Protein AF-A0A0L0S6R6-F1 (afdb_monomer)

Structure (mmCIF, N/CA/C/O backbone):
data_AF-A0A0L0S6R6-F1
#
_entry.id   AF-A0A0L0S6R6-F1
#
loop_
_atom_site.group_PDB
_atom_site.id
_atom_site.type_symbol
_atom_site.label_atom_id
_atom_site.label_alt_id
_atom_site.label_comp_id
_atom_site.label_asym_id
_atom_site.label_entity_id
_atom_site.label_seq_id
_atom_site.pdbx_PDB_ins_code
_atom_site.Cartn_x
_atom_site.Cartn_y
_atom_site.Cartn_z
_atom_site.occupancy
_atom_site.B_iso_or_equiv
_atom_site.auth_seq_id
_atom_site.auth_comp_id
_atom_site.auth_asym_id
_atom_site.auth_atom_id
_atom_site.pdbx_PDB_model_num
ATOM 1 N N . MET A 1 1 ? 20.783 14.812 3.587 1.00 45.53 1 MET A N 1
ATOM 2 C CA . MET A 1 1 ? 19.313 14.701 3.726 1.00 45.53 1 MET A CA 1
ATOM 3 C C . MET A 1 1 ? 18.678 15.930 3.094 1.00 45.53 1 MET A C 1
ATOM 5 O O . MET A 1 1 ? 19.303 16.981 3.147 1.00 45.53 1 MET A O 1
ATOM 9 N N . SER A 1 2 ? 17.486 15.763 2.511 1.00 39.62 2 SER A N 1
ATOM 10 C CA . SER A 1 2 ? 16.627 16.785 1.875 1.00 39.62 2 SER A CA 1
ATOM 11 C C . SER A 1 2 ? 16.829 16.992 0.366 1.00 39.62 2 SER A C 1
ATOM 13 O O . SER A 1 2 ? 17.537 17.893 -0.069 1.00 39.62 2 SER A O 1
ATOM 15 N N . ALA A 1 3 ? 16.141 16.173 -0.437 1.00 37.91 3 ALA A N 1
ATOM 16 C CA . ALA A 1 3 ? 15.885 16.452 -1.848 1.00 37.91 3 ALA A CA 1
ATOM 17 C C . ALA A 1 3 ? 14.498 17.103 -1.985 1.00 37.91 3 ALA A C 1
ATOM 19 O O . ALA A 1 3 ? 13.467 16.467 -1.764 1.00 37.91 3 ALA A O 1
ATOM 20 N N . LEU A 1 4 ? 14.501 18.394 -2.310 1.00 42.75 4 LEU A N 1
ATOM 21 C CA . LEU A 1 4 ? 13.332 19.180 -2.692 1.00 42.75 4 LEU A CA 1
ATOM 22 C C . LEU A 1 4 ? 12.895 18.775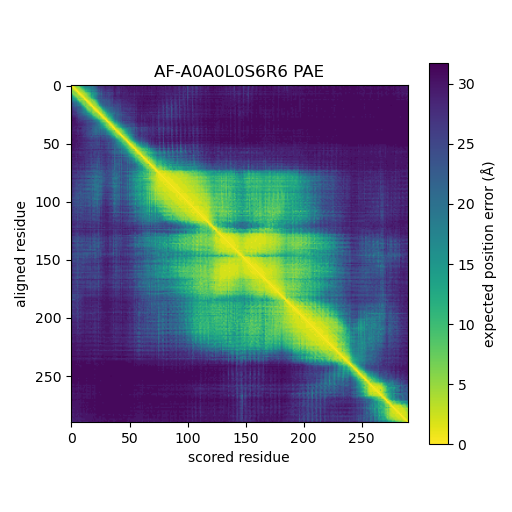 -4.107 1.00 42.75 4 LEU A C 1
ATOM 24 O O . LEU A 1 4 ? 13.679 18.841 -5.052 1.00 42.75 4 LEU A O 1
ATOM 28 N N . PHE A 1 5 ? 11.634 18.372 -4.255 1.00 41.19 5 PHE A N 1
ATOM 29 C CA . PHE A 1 5 ? 11.009 18.114 -5.550 1.00 41.19 5 PHE A CA 1
ATOM 30 C C . PHE A 1 5 ? 10.783 19.433 -6.305 1.00 41.19 5 PHE A C 1
ATOM 32 O O . PHE A 1 5 ? 9.895 20.213 -5.965 1.00 41.19 5 PHE A O 1
ATOM 39 N N . ALA A 1 6 ? 11.567 19.668 -7.358 1.00 41.44 6 ALA A N 1
ATOM 40 C CA . ALA A 1 6 ? 11.325 20.728 -8.329 1.00 41.44 6 ALA A CA 1
ATOM 41 C C . ALA A 1 6 ? 10.403 20.208 -9.446 1.00 41.44 6 ALA A C 1
ATOM 43 O O . ALA A 1 6 ? 10.805 19.420 -10.301 1.00 41.44 6 ALA A O 1
ATOM 44 N N . VAL A 1 7 ? 9.146 20.656 -9.436 1.00 46.72 7 VAL A N 1
ATOM 45 C CA . VAL A 1 7 ? 8.164 20.413 -10.501 1.00 46.72 7 VAL A CA 1
ATOM 46 C C . VAL A 1 7 ? 8.527 21.273 -11.713 1.00 46.72 7 VAL A C 1
ATOM 48 O O . VAL A 1 7 ? 8.296 22.482 -11.732 1.00 46.72 7 VAL A O 1
ATOM 51 N N . ARG A 1 8 ? 9.099 20.652 -12.747 1.00 37.81 8 ARG A N 1
ATOM 52 C CA . ARG A 1 8 ? 9.368 21.298 -14.037 1.00 37.81 8 ARG A CA 1
ATOM 53 C C . ARG A 1 8 ? 8.094 21.287 -14.884 1.00 37.81 8 ARG A C 1
ATOM 55 O O . ARG A 1 8 ? 7.715 20.255 -15.429 1.00 37.81 8 ARG A O 1
ATOM 62 N N . ARG A 1 9 ? 7.430 22.442 -14.997 1.00 43.56 9 ARG A N 1
ATOM 63 C CA . ARG A 1 9 ? 6.360 22.667 -15.981 1.00 43.56 9 ARG A CA 1
ATOM 64 C C . ARG A 1 9 ? 6.954 22.606 -17.393 1.00 43.56 9 ARG A C 1
ATOM 66 O O . ARG A 1 9 ? 7.799 23.427 -17.738 1.00 43.56 9 ARG A O 1
ATOM 73 N N . LEU A 1 10 ? 6.514 21.638 -18.193 1.00 45.06 10 LEU A N 1
ATOM 74 C CA . LEU A 1 10 ? 6.794 21.561 -19.627 1.00 45.06 10 LEU A CA 1
ATOM 75 C C . LEU A 1 10 ? 5.672 22.277 -20.383 1.00 45.06 10 LEU A C 1
ATOM 77 O O . LEU A 1 10 ? 4.519 21.854 -20.356 1.00 45.06 10 LEU A O 1
ATOM 81 N N . ALA A 1 11 ? 6.030 23.390 -21.019 1.00 36.94 11 ALA A N 1
ATOM 82 C CA . ALA A 1 11 ? 5.210 24.069 -22.006 1.00 36.94 11 ALA A CA 1
ATOM 83 C C . ALA A 1 11 ? 5.144 23.211 -23.280 1.00 36.94 11 ALA A C 1
ATOM 85 O O . ALA A 1 11 ? 6.174 22.799 -23.812 1.00 36.94 11 ALA A O 1
ATOM 86 N N . ALA A 1 12 ? 3.928 22.933 -23.739 1.00 38.81 12 ALA A N 1
ATOM 87 C CA . ALA A 1 12 ? 3.653 22.238 -24.986 1.00 38.81 12 ALA A CA 1
ATOM 88 C C . ALA A 1 12 ? 3.806 23.196 -26.181 1.00 38.81 12 ALA A C 1
ATOM 90 O O . ALA A 1 12 ? 3.226 24.284 -26.141 1.00 38.81 12 ALA A O 1
ATOM 91 N N . PRO A 1 13 ? 4.494 22.813 -27.269 1.00 39.72 13 PRO A N 1
ATOM 92 C CA . PRO A 1 13 ? 4.264 23.429 -28.561 1.00 39.72 13 PRO A CA 1
ATOM 93 C C . PRO A 1 13 ? 3.090 22.719 -29.245 1.00 39.72 13 PRO A C 1
ATOM 95 O O . PRO A 1 13 ? 3.143 21.538 -29.582 1.00 39.72 13 PRO A O 1
ATOM 98 N N . ALA A 1 14 ? 2.008 23.466 -29.432 1.00 44.06 14 ALA A N 1
ATOM 99 C CA . ALA A 1 14 ? 0.942 23.131 -30.357 1.00 44.06 14 ALA A CA 1
ATOM 100 C C . ALA A 1 14 ? 1.451 23.316 -31.795 1.00 44.06 14 ALA A C 1
ATOM 102 O O . ALA A 1 14 ? 1.690 24.449 -32.194 1.00 44.06 14 ALA A O 1
ATOM 103 N N . ALA A 1 15 ? 1.631 22.227 -32.548 1.00 37.75 15 ALA A N 1
ATOM 104 C CA . ALA A 1 15 ? 1.553 22.169 -34.016 1.00 37.75 15 ALA A CA 1
ATOM 105 C C . ALA A 1 15 ? 1.983 20.778 -34.508 1.00 37.75 15 ALA A C 1
ATOM 107 O O . ALA A 1 15 ? 3.103 20.365 -34.231 1.00 37.75 15 ALA A O 1
ATOM 108 N N . ALA A 1 16 ? 1.094 20.116 -35.261 1.00 36.22 16 ALA A N 1
ATOM 109 C CA . ALA A 1 16 ? 1.308 19.000 -36.206 1.00 36.22 16 ALA A CA 1
ATOM 110 C C . ALA A 1 16 ? 0.304 17.856 -35.984 1.00 36.22 16 ALA A C 1
ATOM 112 O O . ALA A 1 16 ? 0.651 16.751 -35.582 1.00 36.22 16 ALA A O 1
ATOM 113 N N . ALA A 1 17 ? -0.966 18.132 -36.277 1.00 39.09 17 ALA A N 1
ATOM 114 C CA . ALA A 1 17 ? -2.017 17.125 -36.361 1.00 39.09 17 ALA A CA 1
ATOM 115 C C . ALA A 1 17 ? -2.851 17.344 -37.633 1.00 39.09 17 ALA A C 1
ATOM 117 O O . ALA A 1 17 ? -4.038 17.611 -37.543 1.00 39.09 17 ALA A O 1
ATOM 118 N N . THR A 1 18 ? -2.233 17.266 -38.818 1.00 39.34 18 THR A N 1
ATOM 119 C CA . THR A 1 18 ? -2.939 17.175 -40.115 1.00 39.34 18 THR A CA 1
ATOM 120 C C . THR A 1 18 ? -2.006 16.613 -41.195 1.00 39.34 18 THR A C 1
ATOM 122 O O . THR A 1 18 ? -1.322 17.372 -41.875 1.00 39.34 18 THR A O 1
ATOM 125 N N . ALA A 1 19 ? -1.968 15.289 -41.366 1.00 35.09 19 ALA A N 1
ATOM 126 C CA . ALA A 1 19 ? -1.437 14.639 -42.573 1.00 35.09 19 ALA A CA 1
ATOM 127 C C . ALA A 1 19 ? -1.934 13.182 -42.660 1.00 35.09 19 ALA A C 1
ATOM 129 O O . ALA A 1 19 ? -1.157 12.240 -42.568 1.00 35.09 19 ALA A O 1
ATOM 130 N N . ALA A 1 20 ? -3.250 12.985 -42.779 1.00 34.88 20 ALA A N 1
ATOM 131 C CA . ALA A 1 20 ? -3.845 11.654 -42.972 1.00 34.88 20 ALA A CA 1
ATOM 132 C C . ALA A 1 20 ? -5.011 11.651 -43.984 1.00 34.88 20 ALA A C 1
ATOM 134 O O . ALA A 1 20 ? -5.871 10.781 -43.931 1.00 34.88 20 ALA A O 1
ATOM 135 N N . ALA A 1 21 ? -5.064 12.621 -44.906 1.00 34.56 21 ALA A N 1
ATOM 136 C CA . ALA A 1 21 ? -6.227 12.827 -45.781 1.00 34.56 21 ALA A CA 1
ATOM 137 C C . ALA A 1 21 ? -5.881 13.024 -47.271 1.00 34.56 21 ALA A C 1
ATOM 139 O O . ALA A 1 21 ? -6.570 13.765 -47.963 1.00 34.56 21 ALA A O 1
ATOM 140 N N . ALA A 1 22 ? -4.819 12.391 -47.784 1.00 38.16 22 ALA A N 1
ATOM 141 C CA . ALA A 1 22 ? -4.396 12.594 -49.176 1.00 38.16 22 ALA A CA 1
ATOM 142 C C . ALA A 1 22 ? -4.008 11.312 -49.933 1.00 38.16 22 ALA A C 1
ATOM 144 O O . ALA A 1 22 ? -3.088 11.345 -50.737 1.00 38.16 22 ALA A O 1
ATOM 145 N N . LEU A 1 23 ? -4.707 10.192 -49.720 1.00 40.47 23 LEU A N 1
ATOM 146 C CA . LEU A 1 23 ? -4.668 9.051 -50.652 1.00 40.47 23 LEU A CA 1
ATOM 147 C C . LEU A 1 23 ? -6.059 8.406 -50.761 1.00 40.47 23 LEU A C 1
ATOM 149 O O . LEU A 1 23 ? -6.268 7.258 -50.388 1.00 40.47 23 LEU A O 1
ATOM 153 N N . TYR A 1 24 ? -7.026 9.172 -51.269 1.00 37.00 24 TYR A N 1
ATOM 154 C CA . TYR A 1 24 ? -8.269 8.629 -51.818 1.00 37.00 24 TYR A CA 1
ATOM 155 C C . TYR A 1 24 ? -8.240 8.874 -53.331 1.00 37.00 24 TYR A C 1
ATOM 157 O O . TYR A 1 24 ? -8.621 9.939 -53.813 1.00 37.00 24 TYR A O 1
ATOM 165 N N . VAL A 1 25 ? -7.681 7.919 -54.077 1.00 42.84 25 VAL A N 1
ATOM 166 C CA . VAL A 1 25 ? -7.691 7.930 -55.546 1.00 42.84 25 VAL A CA 1
ATOM 167 C C . VAL A 1 25 ? -9.088 7.513 -56.001 1.00 42.84 25 VAL A C 1
ATOM 169 O O . VAL A 1 25 ? -9.490 6.363 -55.851 1.00 42.84 25 VAL A O 1
ATOM 172 N N . ASN A 1 26 ? -9.832 8.489 -56.517 1.00 36.91 26 ASN A N 1
ATOM 173 C CA . ASN A 1 26 ? -11.128 8.313 -57.157 1.00 36.91 26 ASN A CA 1
ATOM 174 C C . ASN A 1 26 ? -10.923 7.849 -58.609 1.00 36.91 26 ASN A C 1
ATOM 176 O O . ASN A 1 26 ? -10.180 8.465 -59.371 1.00 36.91 26 ASN A O 1
ATOM 180 N N . SER A 1 27 ? -11.583 6.758 -58.977 1.00 42.97 27 SER A N 1
ATOM 181 C CA . SER A 1 27 ? -11.586 6.146 -60.304 1.00 42.97 27 SER A CA 1
ATOM 182 C C . SER A 1 27 ? -12.488 6.910 -61.283 1.00 42.97 27 SER A C 1
ATOM 184 O O . SER A 1 27 ? -13.697 6.988 -61.066 1.00 42.97 27 SER A O 1
ATOM 186 N N . THR A 1 28 ? -11.930 7.410 -62.389 1.00 43.19 28 THR A N 1
ATOM 187 C CA . THR A 1 28 ? -12.677 7.881 -63.571 1.00 43.19 28 THR A CA 1
ATOM 188 C C . THR A 1 28 ? -12.662 6.829 -64.697 1.00 43.19 28 THR A C 1
ATOM 190 O O . THR A 1 28 ? -11.631 6.191 -64.918 1.00 43.19 28 THR A O 1
ATOM 193 N N . PRO A 1 29 ? -13.781 6.623 -65.426 1.00 45.62 29 PRO A N 1
ATOM 194 C CA . PRO A 1 29 ? -13.878 5.659 -66.520 1.00 45.62 29 PRO A CA 1
ATOM 195 C C . PRO A 1 29 ? -13.660 6.334 -67.887 1.00 45.62 29 PRO A C 1
ATOM 197 O O . PRO A 1 29 ? -14.346 7.299 -68.217 1.00 45.62 29 PRO A O 1
ATOM 200 N N . GLY A 1 30 ? -12.736 5.814 -68.705 1.00 35.50 30 GLY A N 1
ATOM 201 C CA . GLY A 1 30 ? -12.565 6.261 -70.098 1.00 35.50 30 GLY A CA 1
ATOM 202 C C . GLY A 1 30 ? -11.186 5.992 -70.720 1.00 35.50 30 GLY A C 1
ATOM 203 O O . GLY A 1 30 ? -10.399 6.916 -70.821 1.00 35.50 30 GLY A O 1
ATOM 204 N N . SER A 1 31 ? -10.929 4.724 -71.083 1.00 39.78 31 SER A N 1
ATOM 205 C CA . SER A 1 31 ? -10.132 4.139 -72.205 1.00 39.78 31 SER A CA 1
ATOM 206 C C . SER A 1 31 ? -9.030 4.938 -72.962 1.00 39.78 31 SER A C 1
ATOM 208 O O . SER A 1 31 ? -9.222 6.128 -73.186 1.00 39.78 31 SER A O 1
ATOM 210 N N . PRO A 1 32 ? -8.001 4.307 -73.599 1.00 47.75 32 PRO A N 1
ATOM 211 C CA . PRO A 1 32 ? -7.452 2.944 -73.477 1.00 47.75 32 PRO A CA 1
ATOM 212 C C . PRO A 1 32 ? -5.903 2.928 -73.377 1.00 47.75 32 PRO A C 1
ATOM 214 O O . PRO A 1 32 ? -5.208 3.178 -74.358 1.00 47.75 32 PRO A O 1
ATOM 217 N N . ALA A 1 33 ? -5.341 2.540 -72.234 1.00 48.72 33 ALA A N 1
ATOM 218 C CA . ALA A 1 33 ? -3.983 1.982 -72.155 1.00 48.72 33 ALA A CA 1
ATOM 219 C C . ALA A 1 33 ? -3.819 1.308 -70.791 1.00 48.72 33 ALA A C 1
ATOM 221 O O . ALA A 1 33 ? -3.291 1.891 -69.847 1.00 48.72 33 ALA A O 1
ATOM 222 N N . ALA A 1 34 ? -4.355 0.097 -70.651 1.00 47.00 34 ALA A N 1
ATOM 223 C CA . ALA A 1 34 ? -4.134 -0.686 -69.445 1.00 47.00 34 ALA A CA 1
ATOM 224 C C . ALA A 1 34 ? -2.677 -1.189 -69.427 1.00 47.00 34 ALA A C 1
ATOM 226 O O . ALA A 1 34 ? -2.281 -1.875 -70.374 1.00 47.00 34 ALA A O 1
ATOM 227 N N . PRO A 1 35 ? -1.873 -0.913 -68.382 1.00 53.31 35 PRO A N 1
ATOM 228 C CA . PRO A 1 35 ? -0.716 -1.746 -68.096 1.00 53.31 35 PRO A CA 1
ATOM 229 C C . PRO A 1 35 ? -1.235 -3.130 -67.686 1.00 53.31 35 PRO A C 1
ATOM 231 O O . PRO A 1 35 ? -2.146 -3.245 -66.863 1.00 53.31 35 PRO A O 1
ATOM 234 N N . ALA A 1 36 ? -0.700 -4.175 -68.316 1.00 53.75 36 ALA A N 1
ATOM 235 C CA . ALA A 1 36 ? -1.116 -5.553 -68.084 1.00 53.75 36 ALA A CA 1
ATOM 236 C C . ALA A 1 36 ? -1.102 -5.896 -66.577 1.00 53.75 36 ALA A C 1
ATOM 238 O O . ALA A 1 36 ? -0.154 -5.525 -65.880 1.00 53.75 36 ALA A O 1
ATOM 239 N N . PRO A 1 37 ? -2.113 -6.611 -66.047 1.00 47.28 37 PRO A N 1
ATOM 240 C CA . PRO A 1 37 ? -2.042 -7.124 -64.686 1.00 47.28 37 PRO A CA 1
ATOM 241 C C . PRO A 1 37 ? -0.867 -8.105 -64.577 1.00 47.28 37 PRO A C 1
ATOM 243 O O . PRO A 1 37 ? -0.649 -8.915 -65.477 1.00 47.28 37 PRO A O 1
ATOM 246 N N . PHE A 1 38 ? -0.154 -8.082 -63.447 1.00 57.81 38 PHE A N 1
ATOM 247 C CA . PHE A 1 38 ? 0.986 -8.956 -63.105 1.00 57.81 38 PHE A CA 1
ATOM 248 C C . PHE A 1 38 ? 0.680 -10.478 -63.119 1.00 57.81 38 PHE A C 1
ATOM 250 O O . PHE A 1 38 ? 1.524 -11.282 -62.739 1.00 57.81 38 PHE A O 1
ATOM 257 N N . PHE A 1 39 ? -0.504 -10.882 -63.588 1.00 47.09 39 PHE A N 1
ATOM 258 C CA . PHE A 1 39 ? -0.962 -12.262 -63.745 1.00 47.09 39 PHE A CA 1
ATOM 259 C C . PHE A 1 39 ? -1.411 -12.583 -65.181 1.00 47.09 39 PHE A C 1
ATOM 261 O O . PHE A 1 39 ? -2.299 -13.409 -65.389 1.00 47.09 39 PHE A O 1
ATOM 268 N N . ALA A 1 40 ? -0.813 -11.950 -66.192 1.00 38.97 40 ALA A N 1
ATOM 269 C CA . ALA A 1 40 ? -0.946 -12.417 -67.568 1.00 38.97 40 ALA A CA 1
ATOM 270 C C . ALA A 1 40 ? -0.168 -13.735 -67.738 1.00 38.97 40 ALA A C 1
ATOM 272 O O . ALA A 1 40 ? 1.024 -13.746 -68.038 1.00 38.97 40 ALA A O 1
ATOM 273 N N . VAL A 1 41 ? -0.849 -14.861 -67.513 1.00 49.47 41 VAL A N 1
ATOM 274 C CA . VAL A 1 41 ? -0.368 -16.186 -67.912 1.00 49.47 41 VAL A CA 1
ATOM 275 C C . VAL A 1 41 ? -0.339 -16.207 -69.436 1.00 49.47 41 VAL A C 1
ATOM 277 O O . VAL A 1 41 ? -1.373 -16.330 -70.088 1.00 49.47 41 VAL A O 1
ATOM 280 N N . ALA A 1 42 ? 0.850 -16.049 -70.011 1.00 47.00 42 ALA A N 1
ATOM 281 C CA . ALA A 1 42 ? 1.070 -16.344 -71.414 1.00 47.00 42 ALA A CA 1
ATOM 282 C C . ALA A 1 42 ? 0.830 -17.845 -71.616 1.00 47.00 42 ALA A C 1
ATOM 284 O O . ALA A 1 42 ? 1.596 -18.683 -71.139 1.00 47.00 42 ALA A O 1
ATOM 285 N N . HIS A 1 43 ? -0.257 -18.191 -72.301 1.00 41.81 43 HIS A N 1
ATOM 286 C CA . HIS A 1 43 ? -0.427 -19.520 -72.868 1.00 41.81 43 HIS A CA 1
ATOM 287 C C . HIS A 1 43 ? 0.645 -19.662 -73.947 1.00 41.81 43 HIS A C 1
ATOM 289 O O . HIS A 1 43 ? 0.532 -19.081 -75.025 1.00 41.81 43 HIS A O 1
ATOM 295 N N . MET A 1 44 ? 1.740 -20.339 -73.604 1.00 44.59 44 MET A N 1
ATOM 296 C CA . MET A 1 44 ? 2.811 -20.619 -74.544 1.00 44.59 44 MET A CA 1
ATOM 297 C C . MET A 1 44 ? 2.249 -21.565 -75.603 1.00 44.59 44 MET A C 1
ATOM 299 O O . MET A 1 44 ? 1.919 -22.714 -75.306 1.00 44.59 44 MET A O 1
ATOM 303 N N . ASP A 1 45 ? 2.084 -21.037 -76.811 1.00 37.31 45 ASP A N 1
ATOM 304 C CA . ASP A 1 45 ? 1.791 -21.814 -78.003 1.00 37.31 45 ASP A CA 1
ATOM 305 C C . ASP A 1 45 ? 2.836 -22.928 -78.129 1.00 37.31 45 ASP A C 1
ATOM 307 O O . ASP A 1 45 ? 4.043 -22.704 -77.984 1.00 37.31 45 ASP A O 1
ATOM 311 N N . ALA A 1 46 ? 2.352 -24.152 -78.316 1.00 47.94 46 ALA A N 1
ATOM 312 C CA . ALA A 1 46 ? 3.146 -25.368 -78.334 1.00 47.94 46 ALA A CA 1
ATOM 313 C C . ALA A 1 46 ? 3.870 -25.512 -79.681 1.00 47.94 46 ALA A C 1
ATOM 315 O O . ALA A 1 46 ? 3.653 -26.465 -80.425 1.00 47.94 46 ALA A O 1
ATOM 316 N N . ALA A 1 47 ? 4.756 -24.570 -79.998 1.00 42.12 47 ALA A N 1
ATOM 317 C CA . ALA A 1 47 ? 5.747 -24.736 -81.047 1.00 42.12 47 ALA A CA 1
ATOM 318 C C . ALA A 1 47 ? 6.982 -25.404 -80.430 1.00 42.12 47 ALA A C 1
ATOM 320 O O . ALA A 1 47 ? 7.698 -24.818 -79.618 1.00 42.12 47 ALA A O 1
ATOM 321 N N . ALA A 1 48 ? 7.186 -26.673 -80.779 1.00 51.00 48 ALA A N 1
ATOM 322 C CA . ALA A 1 48 ? 8.248 -27.540 -80.290 1.00 51.00 48 ALA A CA 1
ATOM 323 C C . ALA A 1 48 ? 9.650 -26.912 -80.429 1.00 51.00 48 ALA A C 1
ATOM 325 O O . ALA A 1 48 ? 10.314 -27.048 -81.454 1.00 51.00 48 ALA A O 1
ATOM 326 N N . ALA A 1 49 ? 10.133 -26.273 -79.363 1.00 48.69 49 ALA A N 1
ATOM 327 C CA . ALA A 1 49 ? 11.542 -25.963 -79.185 1.00 48.69 49 ALA A CA 1
ATOM 328 C C . ALA A 1 49 ? 12.215 -27.170 -78.521 1.00 48.69 49 ALA A C 1
ATOM 330 O O . ALA A 1 49 ? 12.196 -27.332 -77.300 1.00 48.69 49 ALA A O 1
ATOM 331 N N . THR A 1 50 ? 12.796 -28.056 -79.330 1.00 50.00 50 THR A N 1
ATOM 332 C CA . THR A 1 50 ? 13.735 -29.078 -78.855 1.00 50.00 50 THR A CA 1
ATOM 333 C C . THR A 1 50 ? 14.948 -28.392 -78.233 1.00 50.00 50 THR A C 1
ATOM 335 O O . THR A 1 50 ? 15.900 -28.040 -78.925 1.00 50.00 50 THR A O 1
ATOM 338 N N . VAL A 1 51 ? 14.909 -28.196 -76.914 1.00 59.47 51 VAL A N 1
ATOM 339 C CA . VAL A 1 51 ? 16.084 -27.843 -76.114 1.00 59.47 51 VAL A CA 1
ATOM 340 C C . VAL A 1 51 ? 17.060 -29.019 -76.224 1.00 59.47 51 VAL A C 1
ATOM 342 O O . VAL A 1 51 ? 16.692 -30.128 -75.818 1.00 59.47 51 VAL A O 1
ATOM 345 N N . PRO A 1 52 ? 18.278 -28.851 -76.774 1.00 58.88 52 PRO A N 1
ATOM 346 C CA . PRO A 1 52 ? 19.265 -29.916 -76.709 1.00 58.88 52 PRO A CA 1
ATOM 347 C C . PRO A 1 52 ? 19.527 -30.196 -75.228 1.00 58.88 52 PRO A C 1
ATOM 349 O O . PRO A 1 52 ? 19.936 -29.308 -74.481 1.00 58.88 52 PRO A O 1
ATOM 352 N N . ARG A 1 53 ? 19.233 -31.419 -74.770 1.00 63.97 53 ARG A N 1
ATOM 353 C CA . ARG A 1 53 ? 19.589 -31.855 -73.416 1.00 63.97 53 ARG A CA 1
ATOM 354 C C . ARG A 1 53 ? 21.110 -31.944 -73.327 1.00 63.97 53 ARG A C 1
ATOM 356 O O . ARG A 1 53 ? 21.695 -32.998 -73.561 1.00 63.97 53 ARG A O 1
ATOM 363 N N . THR A 1 54 ? 21.744 -30.830 -72.987 1.00 66.31 54 THR A N 1
ATOM 364 C CA . THR A 1 54 ? 23.148 -30.805 -72.598 1.00 66.31 54 THR A CA 1
ATOM 365 C C . THR A 1 54 ? 23.254 -31.490 -71.241 1.00 66.31 54 THR A C 1
ATOM 367 O O . THR A 1 54 ? 22.642 -31.069 -70.261 1.00 66.31 54 THR A O 1
ATOM 370 N N . LYS A 1 55 ? 23.968 -32.616 -71.215 1.00 64.38 55 LYS A N 1
ATOM 371 C CA . LYS A 1 55 ? 24.196 -33.436 -70.023 1.00 64.38 55 LYS A CA 1
ATOM 372 C C . LYS A 1 55 ? 24.855 -32.557 -68.951 1.00 64.38 55 LYS A C 1
ATOM 374 O O . LYS A 1 55 ? 25.908 -31.984 -69.224 1.00 64.38 55 LYS A O 1
ATOM 379 N N . LEU A 1 56 ? 24.236 -32.424 -67.772 1.00 72.75 56 LEU A N 1
ATOM 380 C CA . LEU A 1 56 ? 24.849 -31.684 -66.665 1.00 72.75 56 LEU A CA 1
ATOM 381 C C . LEU A 1 56 ? 26.176 -32.372 -66.285 1.00 72.75 56 LEU A C 1
ATOM 383 O O . LEU A 1 56 ? 26.222 -33.610 -66.274 1.00 72.75 56 LEU A O 1
ATOM 387 N N . PRO A 1 57 ? 27.259 -31.616 -66.032 1.00 75.19 57 PRO A N 1
ATOM 388 C CA . PRO A 1 57 ? 28.529 -32.195 -65.607 1.00 75.19 57 PRO A CA 1
ATOM 389 C C . PRO A 1 57 ? 28.350 -32.961 -64.285 1.00 75.19 57 PRO A C 1
ATOM 391 O O . PRO A 1 57 ? 27.608 -32.535 -63.409 1.00 75.19 57 PRO A O 1
ATOM 394 N N . ILE A 1 58 ? 29.007 -34.123 -64.170 1.00 69.75 58 ILE A N 1
ATOM 395 C CA . ILE A 1 58 ? 28.960 -35.011 -62.983 1.00 69.75 58 ILE A CA 1
ATOM 396 C C . ILE A 1 58 ? 29.858 -34.474 -61.850 1.00 69.75 58 ILE A C 1
ATOM 398 O O . ILE A 1 58 ? 29.785 -34.942 -60.719 1.00 69.75 58 ILE A O 1
ATOM 402 N N . TYR A 1 59 ? 30.700 -33.490 -62.156 1.00 77.62 59 TYR A N 1
ATOM 403 C CA . TYR A 1 59 ? 31.537 -32.796 -61.190 1.00 77.62 59 TYR A CA 1
ATOM 404 C C . TYR A 1 59 ? 30.970 -31.407 -60.946 1.00 77.62 59 TYR A C 1
ATOM 406 O O . TYR A 1 59 ? 30.576 -30.725 -61.898 1.00 77.62 59 TYR A O 1
ATOM 414 N N . ASP A 1 60 ? 30.978 -30.992 -59.685 1.00 72.69 60 ASP A N 1
ATOM 415 C CA . ASP A 1 60 ? 30.736 -29.604 -59.330 1.00 72.69 60 ASP A CA 1
ATOM 416 C C . ASP A 1 60 ? 31.795 -28.731 -60.013 1.00 72.69 60 ASP A C 1
ATOM 418 O O . ASP A 1 60 ? 32.979 -29.084 -60.078 1.00 72.69 60 ASP A O 1
ATOM 422 N N . ALA A 1 61 ? 31.358 -27.612 -60.593 1.00 72.81 61 ALA A N 1
ATOM 423 C CA . ALA A 1 61 ? 32.288 -26.628 -61.126 1.00 72.81 61 ALA A CA 1
ATOM 424 C C . ALA A 1 61 ? 33.221 -26.176 -59.985 1.00 72.81 61 ALA A C 1
ATOM 426 O O . ALA A 1 61 ? 32.735 -26.016 -58.863 1.00 72.81 61 ALA A O 1
ATOM 427 N N . PRO A 1 62 ? 34.534 -25.999 -60.236 1.00 74.69 62 PRO A N 1
ATOM 428 C CA . PRO A 1 62 ? 35.462 -25.553 -59.200 1.00 74.69 62 PRO A CA 1
ATOM 429 C C . PRO A 1 62 ? 34.907 -24.290 -58.537 1.00 74.69 62 PRO A C 1
ATOM 431 O O . PRO A 1 62 ? 34.428 -23.400 -59.247 1.00 74.69 62 PRO A O 1
ATOM 434 N N . GLU A 1 63 ? 34.908 -24.258 -57.197 1.00 72.25 63 GLU A N 1
ATOM 435 C CA . GLU A 1 63 ? 34.311 -23.162 -56.431 1.00 72.25 63 GLU A CA 1
ATOM 436 C C . GLU A 1 63 ? 34.838 -21.827 -56.972 1.00 72.25 63 GLU A C 1
ATOM 438 O O . GLU A 1 63 ? 36.056 -21.653 -57.073 1.00 72.25 63 GLU A O 1
ATOM 443 N N . PRO A 1 64 ? 33.950 -20.905 -57.384 1.00 71.81 64 PRO A N 1
ATOM 444 C CA . PRO A 1 64 ? 34.387 -19.621 -57.896 1.00 71.81 64 PRO A CA 1
ATOM 445 C C . PRO A 1 64 ? 35.164 -18.908 -56.790 1.00 71.81 64 PRO A C 1
ATOM 447 O O . PRO A 1 64 ? 34.618 -18.625 -55.723 1.00 71.81 64 PRO A O 1
ATOM 450 N N . GLU A 1 65 ? 36.444 -18.638 -57.044 1.00 73.12 65 GLU A N 1
ATOM 451 C CA . GLU A 1 65 ? 37.287 -17.850 -56.154 1.00 73.12 65 GLU A CA 1
ATOM 452 C C . GLU A 1 65 ? 36.669 -16.451 -56.047 1.00 73.12 65 GLU A C 1
ATOM 454 O O . GLU A 1 65 ? 36.642 -15.674 -57.003 1.00 73.12 65 GLU A O 1
ATOM 459 N N . TYR A 1 66 ? 36.053 -16.175 -54.900 1.00 68.56 66 TYR A N 1
ATOM 460 C CA . TYR A 1 66 ? 35.367 -14.921 -54.650 1.00 68.56 66 TYR A CA 1
ATOM 461 C C . TYR A 1 66 ? 36.409 -13.878 -54.244 1.00 68.56 66 TYR A C 1
ATOM 463 O O . TYR A 1 66 ? 36.903 -13.850 -53.119 1.00 68.56 66 TYR A O 1
ATOM 471 N N . GLU A 1 67 ? 36.752 -12.981 -55.160 1.00 70.38 67 GLU A N 1
ATOM 472 C CA . GLU A 1 67 ? 37.469 -11.774 -54.775 1.00 70.38 67 GLU A CA 1
ATOM 473 C C . GLU A 1 67 ? 36.469 -10.839 -54.081 1.00 70.38 67 GLU A C 1
ATOM 475 O O . GLU A 1 67 ? 35.512 -10.352 -54.689 1.00 70.38 67 GLU A O 1
ATOM 480 N N . VAL A 1 68 ? 36.645 -10.622 -52.774 1.00 70.31 68 VAL A N 1
ATOM 481 C CA . VAL A 1 68 ? 35.830 -9.669 -52.010 1.00 70.31 68 VAL A CA 1
ATOM 482 C C . VAL A 1 68 ? 36.225 -8.260 -52.441 1.00 70.31 68 VAL A C 1
ATOM 484 O O . VAL A 1 68 ? 37.085 -7.614 -51.843 1.00 70.31 68 VAL A O 1
ATOM 487 N N . VAL A 1 69 ? 35.599 -7.772 -53.510 1.00 72.12 69 VAL A N 1
ATOM 488 C CA . VAL A 1 69 ? 35.773 -6.392 -53.956 1.00 72.12 69 VAL A CA 1
ATOM 489 C C . VAL A 1 69 ? 35.047 -5.483 -52.966 1.00 72.12 69 VAL A C 1
ATOM 491 O O . VAL A 1 69 ? 33.821 -5.361 -52.976 1.00 72.12 69 VAL A O 1
ATOM 494 N N . HIS A 1 70 ? 35.813 -4.841 -52.085 1.00 69.12 70 HIS A N 1
ATOM 495 C CA . HIS A 1 70 ? 35.310 -3.810 -51.185 1.00 69.12 70 HIS A CA 1
ATOM 496 C C . HIS A 1 70 ? 34.970 -2.547 -51.982 1.00 69.12 70 HIS A C 1
ATOM 498 O O . HIS A 1 70 ? 35.792 -1.644 -52.137 1.00 69.12 70 HIS A O 1
ATOM 504 N N . VAL A 1 71 ? 33.745 -2.480 -52.501 1.00 76.56 71 VAL A N 1
ATOM 505 C CA . VAL A 1 71 ? 33.215 -1.244 -53.079 1.00 76.56 71 VAL A CA 1
ATOM 506 C C . VAL A 1 71 ? 32.967 -0.261 -51.927 1.00 76.56 71 VAL A C 1
ATOM 508 O O . VAL A 1 71 ? 32.305 -0.632 -50.952 1.00 76.56 71 VAL A O 1
ATOM 511 N N . PRO A 1 72 ? 33.507 0.971 -51.976 1.00 77.06 72 PRO A N 1
ATOM 512 C CA . PRO A 1 72 ? 33.257 1.954 -50.932 1.00 77.06 72 PRO A CA 1
ATOM 513 C C . PRO A 1 72 ? 31.758 2.256 -50.861 1.00 77.06 72 PRO A C 1
ATOM 515 O O . PRO A 1 72 ? 31.106 2.464 -51.885 1.00 77.06 72 PRO A O 1
ATOM 518 N N . ALA A 1 73 ? 31.219 2.269 -49.643 1.00 76.56 73 ALA A N 1
ATOM 519 C CA . ALA A 1 73 ? 29.798 2.490 -49.419 1.00 76.56 73 ALA A CA 1
ATOM 520 C C . ALA A 1 73 ? 29.373 3.853 -49.980 1.00 76.56 73 ALA A C 1
ATOM 522 O O . ALA A 1 73 ? 29.959 4.892 -49.664 1.00 76.56 73 ALA A O 1
ATOM 523 N N . ASN A 1 74 ? 28.324 3.843 -50.796 1.00 84.94 74 ASN A N 1
ATOM 524 C CA . ASN A 1 74 ? 27.742 5.066 -51.334 1.00 84.94 74 ASN A CA 1
ATOM 525 C C . ASN A 1 74 ? 27.008 5.839 -50.226 1.00 84.94 74 ASN A C 1
ATOM 527 O O . ASN A 1 74 ? 26.499 5.253 -49.269 1.00 84.94 74 ASN A O 1
ATOM 531 N N . ALA A 1 75 ? 26.877 7.161 -50.377 1.00 84.81 75 ALA A N 1
ATOM 532 C CA . ALA A 1 75 ? 26.252 8.020 -49.361 1.00 84.81 75 ALA A CA 1
ATOM 533 C C . ALA A 1 75 ? 24.832 7.567 -48.954 1.00 84.81 75 ALA A C 1
ATOM 535 O O . ALA A 1 75 ? 24.458 7.671 -47.791 1.00 84.81 75 ALA A O 1
ATOM 536 N N . VAL A 1 76 ? 24.053 7.014 -49.888 1.00 88.44 76 VAL A N 1
ATOM 537 C CA . VAL A 1 76 ? 22.692 6.501 -49.628 1.00 88.44 76 VAL A CA 1
ATOM 538 C C . VAL A 1 76 ? 22.703 5.185 -48.844 1.00 88.44 76 VAL A C 1
ATOM 540 O O . VAL A 1 76 ? 21.824 4.931 -48.026 1.00 88.44 76 VAL A O 1
ATOM 543 N N . GLU A 1 77 ? 23.701 4.335 -49.066 1.00 88.06 77 GLU A N 1
ATOM 544 C CA . GLU A 1 77 ? 23.824 3.073 -48.335 1.00 88.06 77 GLU A CA 1
ATOM 545 C C . GLU A 1 77 ? 24.122 3.334 -46.856 1.00 88.06 77 GLU A C 1
ATOM 547 O O . GLU A 1 77 ? 23.539 2.700 -45.973 1.00 88.06 77 GLU A O 1
ATOM 552 N N . LEU A 1 78 ? 24.973 4.328 -46.583 1.00 89.94 78 LEU A N 1
ATOM 553 C CA . LEU A 1 78 ? 25.305 4.730 -45.223 1.00 89.94 78 LEU A CA 1
ATOM 554 C C . LEU A 1 78 ? 24.073 5.258 -44.474 1.00 89.94 78 LEU A C 1
ATOM 556 O O . LEU A 1 78 ? 23.836 4.844 -43.340 1.00 89.94 78 LEU A O 1
ATOM 560 N N . THR A 1 79 ? 23.241 6.084 -45.115 1.00 90.12 79 THR A N 1
ATOM 561 C CA . THR A 1 79 ? 22.038 6.638 -44.471 1.00 90.12 79 THR A CA 1
ATOM 562 C C . THR A 1 79 ? 20.974 5.574 -44.206 1.00 90.12 79 THR A C 1
ATOM 564 O O . THR A 1 79 ? 20.382 5.543 -43.125 1.00 90.12 79 THR A O 1
ATOM 567 N N . VAL A 1 80 ? 20.746 4.637 -45.131 1.00 94.62 80 VAL A N 1
ATOM 568 C CA . VAL A 1 80 ? 19.832 3.500 -44.897 1.00 94.62 80 VAL A CA 1
ATOM 569 C C . VAL A 1 80 ? 20.343 2.613 -43.758 1.00 94.62 80 VAL A C 1
ATOM 571 O O . VAL A 1 80 ? 19.566 2.107 -42.945 1.00 94.62 80 VAL A O 1
ATOM 574 N N . ARG A 1 81 ? 21.662 2.438 -43.664 1.00 92.62 81 ARG A N 1
ATOM 575 C CA . ARG A 1 81 ? 22.287 1.664 -42.595 1.00 92.62 81 ARG A CA 1
ATOM 576 C C . ARG A 1 81 ? 22.119 2.338 -41.233 1.00 92.62 81 ARG A C 1
ATOM 578 O O . ARG A 1 81 ? 21.682 1.687 -40.287 1.00 92.62 81 ARG A O 1
ATOM 585 N N . GLU A 1 82 ? 22.426 3.626 -41.136 1.00 94.94 82 GLU A N 1
ATOM 586 C CA . GLU A 1 82 ? 22.296 4.406 -39.901 1.00 94.94 82 GLU A CA 1
ATOM 587 C C . GLU A 1 82 ? 20.847 4.482 -39.422 1.00 94.94 82 GLU A C 1
ATOM 589 O O . GLU A 1 82 ? 20.572 4.244 -38.248 1.00 94.94 82 GLU A O 1
ATOM 594 N N . THR A 1 83 ? 19.903 4.721 -40.334 1.00 95.00 83 THR A N 1
ATOM 595 C CA . THR A 1 83 ? 18.472 4.761 -39.996 1.00 95.00 83 THR A CA 1
ATOM 596 C C . THR A 1 83 ? 17.968 3.416 -39.485 1.00 95.00 83 THR A C 1
ATOM 598 O O . THR A 1 83 ? 17.253 3.376 -38.485 1.00 95.00 83 THR A O 1
ATOM 601 N N . ARG A 1 84 ? 18.373 2.299 -40.107 1.00 95.88 84 ARG A N 1
ATOM 602 C CA . ARG A 1 84 ? 18.03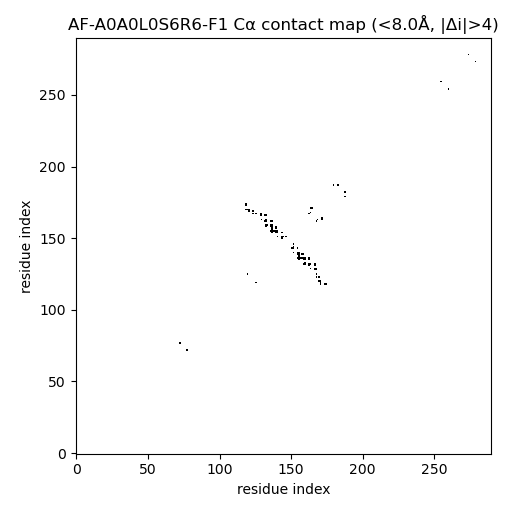1 0.953 -39.625 1.00 95.88 84 ARG A CA 1
ATOM 603 C C . ARG A 1 84 ? 18.585 0.695 -38.228 1.00 95.88 84 ARG A C 1
ATOM 605 O O . ARG A 1 84 ? 17.868 0.138 -37.399 1.00 95.88 84 ARG A O 1
ATOM 612 N N . TYR A 1 85 ? 19.836 1.075 -37.970 1.00 96.25 85 TYR A N 1
ATOM 613 C CA . TYR A 1 85 ? 20.429 0.911 -36.646 1.00 96.25 85 TYR A CA 1
ATOM 614 C C . TYR A 1 85 ? 19.717 1.773 -35.607 1.00 96.25 85 TYR A C 1
ATOM 616 O O . TYR A 1 85 ? 19.285 1.231 -34.598 1.00 96.25 85 TYR A O 1
ATOM 624 N N . ALA A 1 86 ? 19.452 3.045 -35.905 1.00 94.69 86 ALA A N 1
ATOM 625 C CA . ALA A 1 86 ? 18.708 3.927 -35.011 1.00 94.69 86 ALA A CA 1
ATOM 626 C C . ALA A 1 86 ? 17.303 3.386 -34.684 1.00 94.69 86 ALA A C 1
ATOM 628 O O . ALA A 1 86 ? 16.897 3.387 -33.523 1.00 94.69 86 ALA A O 1
ATOM 629 N N . LEU A 1 87 ? 16.572 2.868 -35.681 1.00 96.06 87 LEU A N 1
ATOM 630 C CA . LEU A 1 87 ? 15.257 2.253 -35.463 1.00 96.06 87 LEU A CA 1
ATOM 631 C C . LEU A 1 87 ? 15.345 0.992 -34.603 1.00 96.06 87 LEU A C 1
ATOM 633 O O . LEU A 1 87 ? 14.539 0.802 -33.693 1.00 96.06 87 LEU A O 1
ATOM 637 N N . ARG A 1 88 ? 16.316 0.122 -34.898 1.00 96.56 88 ARG A N 1
ATOM 638 C CA . ARG A 1 88 ? 16.523 -1.118 -34.149 1.00 96.56 88 ARG A CA 1
ATOM 639 C C . ARG A 1 88 ? 16.892 -0.824 -32.700 1.00 96.56 88 ARG A C 1
ATOM 641 O O . ARG A 1 88 ? 16.337 -1.458 -31.810 1.00 96.56 88 ARG A O 1
ATOM 648 N N . ASP A 1 89 ? 17.777 0.135 -32.475 1.00 95.25 89 ASP A N 1
ATOM 649 C CA . ASP A 1 89 ? 18.260 0.490 -31.145 1.00 95.25 89 ASP A CA 1
ATOM 650 C C . ASP A 1 89 ? 17.147 1.173 -30.330 1.00 95.25 89 ASP A C 1
ATOM 652 O O . ASP A 1 89 ? 16.951 0.846 -29.160 1.00 95.25 89 ASP A O 1
ATOM 656 N N . ALA A 1 90 ? 16.324 2.027 -30.956 1.00 94.12 90 ALA A N 1
ATOM 657 C CA . ALA A 1 90 ? 15.140 2.611 -30.318 1.00 94.12 90 ALA A CA 1
ATOM 658 C C . ALA A 1 90 ? 14.089 1.549 -29.935 1.00 94.12 90 ALA A C 1
ATOM 660 O O . ALA A 1 90 ? 13.512 1.592 -28.841 1.00 94.12 90 ALA A O 1
ATOM 661 N N . PHE A 1 91 ? 13.850 0.569 -30.813 1.00 96.88 91 PHE A N 1
ATOM 662 C CA . PHE A 1 91 ? 12.934 -0.536 -30.532 1.00 96.88 91 PHE A CA 1
ATOM 663 C C . PHE A 1 91 ? 13.474 -1.460 -29.431 1.00 96.88 91 PHE A C 1
ATOM 665 O O . PHE A 1 91 ? 12.726 -1.840 -28.530 1.00 96.88 91 PHE A O 1
ATOM 672 N N . ALA A 1 92 ? 14.773 -1.772 -29.463 1.00 95.81 92 ALA A N 1
ATOM 673 C CA . ALA A 1 92 ? 15.443 -2.557 -28.431 1.00 95.81 92 ALA A CA 1
ATOM 674 C C . ALA A 1 92 ? 15.359 -1.865 -27.062 1.00 95.81 92 ALA A C 1
ATOM 676 O O . ALA A 1 92 ? 14.875 -2.472 -26.113 1.00 95.81 92 ALA A O 1
ATOM 677 N N . GLY A 1 93 ? 15.684 -0.571 -26.976 1.00 93.62 93 GLY A N 1
ATOM 678 C CA . GLY A 1 93 ? 15.594 0.183 -25.719 1.00 93.62 93 GLY A CA 1
ATOM 679 C C . GLY A 1 93 ? 14.171 0.265 -25.153 1.00 93.62 93 GLY A C 1
ATOM 680 O O . GLY A 1 93 ? 13.967 0.184 -23.938 1.00 93.62 93 GLY A O 1
ATOM 681 N N . THR A 1 94 ? 13.161 0.362 -26.024 1.00 94.69 94 THR A N 1
ATOM 682 C CA . THR A 1 94 ? 11.752 0.332 -25.601 1.00 94.69 94 THR A CA 1
ATOM 683 C C . THR A 1 94 ? 11.364 -1.042 -25.058 1.00 94.69 94 THR A C 1
ATOM 685 O O . THR A 1 94 ? 10.737 -1.141 -24.001 1.00 94.69 94 THR A O 1
ATOM 688 N N . LYS A 1 95 ? 11.772 -2.113 -25.747 1.00 95.94 95 LYS A N 1
ATOM 689 C CA . LYS A 1 95 ? 11.543 -3.488 -25.300 1.00 95.94 95 LYS A CA 1
ATOM 690 C C . LYS A 1 95 ? 12.217 -3.755 -23.955 1.00 95.94 95 LYS A C 1
ATOM 692 O O .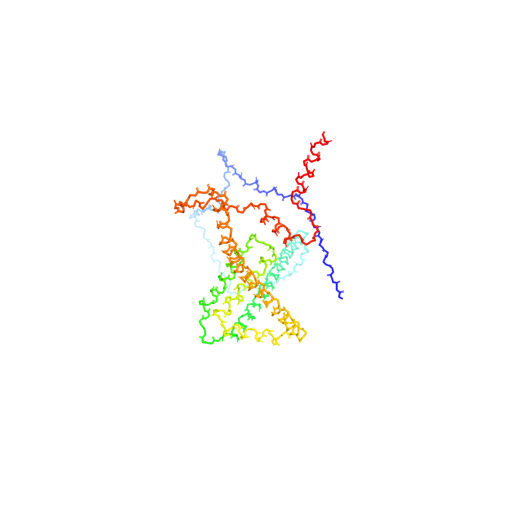 LYS A 1 95 ? 11.562 -4.296 -23.069 1.00 95.94 95 LYS A O 1
ATOM 697 N N . ASP A 1 96 ? 13.465 -3.335 -23.781 1.00 95.19 96 ASP A N 1
ATOM 698 C CA . ASP A 1 96 ? 14.217 -3.533 -22.540 1.00 95.19 96 ASP A CA 1
ATOM 699 C C . ASP A 1 96 ? 13.571 -2.784 -21.370 1.00 95.19 96 ASP A C 1
ATOM 701 O O . ASP A 1 96 ? 13.436 -3.329 -20.274 1.00 95.19 96 ASP A O 1
ATOM 705 N N . SER A 1 97 ? 13.069 -1.570 -21.616 1.00 93.25 97 SER A N 1
ATOM 706 C CA . SER A 1 97 ? 12.325 -0.798 -20.615 1.00 93.25 97 SER A CA 1
ATOM 707 C C . SER A 1 97 ? 11.055 -1.531 -20.182 1.00 93.25 97 SER A C 1
ATOM 709 O O . SER A 1 97 ? 10.827 -1.723 -18.988 1.00 93.25 97 SER A O 1
ATOM 711 N N . LEU A 1 98 ? 10.254 -2.017 -21.134 1.00 95.12 98 LEU A N 1
ATOM 712 C CA . LEU A 1 98 ? 9.046 -2.792 -20.832 1.00 95.12 98 LEU A CA 1
ATOM 713 C C . LEU A 1 98 ? 9.376 -4.093 -20.102 1.00 95.12 98 LEU A C 1
ATOM 715 O O . LEU A 1 98 ? 8.727 -4.435 -19.116 1.00 95.12 98 LEU A O 1
ATOM 719 N N . GLN A 1 99 ? 10.413 -4.796 -20.549 1.00 94.69 99 GLN A N 1
ATOM 720 C CA . GLN A 1 99 ? 10.848 -6.036 -19.929 1.00 94.69 99 GLN A CA 1
ATOM 721 C C . GLN A 1 99 ? 11.351 -5.801 -18.503 1.00 94.69 99 GLN A C 1
ATOM 723 O O . GLN A 1 99 ? 11.076 -6.624 -17.633 1.00 94.69 99 GLN A O 1
ATOM 728 N N . SER A 1 100 ? 12.004 -4.670 -18.224 1.00 91.25 100 SER A N 1
ATOM 729 C CA . SER A 1 100 ? 12.423 -4.302 -16.867 1.00 91.25 100 SER A CA 1
ATOM 730 C C . SER A 1 100 ? 11.231 -4.035 -15.942 1.00 91.25 100 SER A C 1
ATOM 732 O O . SER A 1 100 ? 11.216 -4.509 -14.807 1.00 91.25 100 SER A O 1
ATOM 734 N N . LEU A 1 101 ? 10.187 -3.365 -16.443 1.00 94.31 101 LEU A N 1
ATOM 735 C CA . LEU A 1 101 ? 8.960 -3.098 -15.690 1.00 94.31 101 LEU A CA 1
ATOM 736 C C . LEU A 1 101 ? 8.201 -4.390 -15.389 1.00 94.31 101 LEU A C 1
ATOM 738 O O . LEU A 1 101 ? 7.792 -4.618 -14.252 1.00 94.31 101 LEU A O 1
ATOM 742 N N . VAL A 1 102 ? 8.060 -5.258 -16.392 1.00 94.25 102 VAL A N 1
ATOM 743 C CA . VAL A 1 102 ? 7.416 -6.567 -16.236 1.00 94.25 102 VAL A CA 1
ATOM 744 C C . VAL A 1 102 ? 8.218 -7.451 -15.287 1.00 94.25 102 VAL A C 1
ATOM 746 O O . VAL A 1 102 ? 7.641 -8.059 -14.394 1.00 94.25 102 VAL A O 1
ATOM 749 N N . SER A 1 103 ? 9.545 -7.477 -15.406 1.00 92.50 103 SER A N 1
ATOM 750 C CA . SER A 1 103 ? 10.405 -8.236 -14.488 1.00 92.50 103 SER A CA 1
ATOM 751 C C . SER A 1 103 ? 10.294 -7.716 -13.052 1.00 92.50 103 SER A C 1
ATOM 753 O O . SER A 1 103 ? 10.254 -8.503 -12.106 1.00 92.50 103 SER A O 1
ATOM 755 N N . GLY A 1 104 ? 10.185 -6.394 -12.880 1.00 89.50 104 GLY A N 1
ATOM 756 C CA . GLY A 1 104 ? 9.904 -5.770 -11.590 1.00 89.50 104 GLY A CA 1
ATOM 757 C C . GLY A 1 104 ? 8.552 -6.203 -11.022 1.00 89.50 104 GLY A C 1
ATOM 758 O O . GLY A 1 104 ? 8.476 -6.584 -9.856 1.00 89.50 104 GLY A O 1
ATOM 759 N N . TRP A 1 105 ? 7.505 -6.219 -11.849 1.00 90.62 105 TRP A N 1
ATOM 760 C CA . TRP A 1 105 ? 6.174 -6.673 -11.445 1.00 90.62 105 TRP A CA 1
ATOM 761 C C . TRP A 1 105 ? 6.146 -8.156 -11.058 1.00 90.62 105 TRP A C 1
ATOM 763 O O . TRP A 1 105 ? 5.625 -8.498 -10.001 1.00 90.62 105 TRP A O 1
ATOM 773 N N . ILE A 1 106 ? 6.783 -9.026 -11.845 1.00 90.31 106 ILE A N 1
ATOM 774 C CA . ILE A 1 106 ? 6.899 -10.462 -11.545 1.00 90.31 106 ILE A CA 1
ATOM 775 C C . ILE A 1 106 ? 7.639 -10.683 -10.220 1.00 90.31 106 ILE A C 1
ATOM 777 O O . ILE A 1 106 ? 7.257 -11.532 -9.423 1.00 90.31 106 ILE A O 1
ATOM 781 N N . SER A 1 107 ? 8.679 -9.895 -9.937 1.00 84.75 107 SER A N 1
ATOM 782 C CA . SER A 1 107 ? 9.374 -9.959 -8.645 1.00 84.75 107 SER A CA 1
ATOM 783 C C . SER A 1 107 ? 8.445 -9.611 -7.477 1.00 84.75 107 SER A C 1
ATOM 785 O O . SER A 1 107 ? 8.497 -10.256 -6.430 1.00 84.75 107 SER A O 1
ATOM 787 N N . VAL A 1 108 ? 7.562 -8.625 -7.655 1.00 86.00 108 VAL A N 1
ATOM 788 C CA . VAL A 1 108 ? 6.538 -8.279 -6.659 1.00 86.00 108 VAL A CA 1
ATOM 78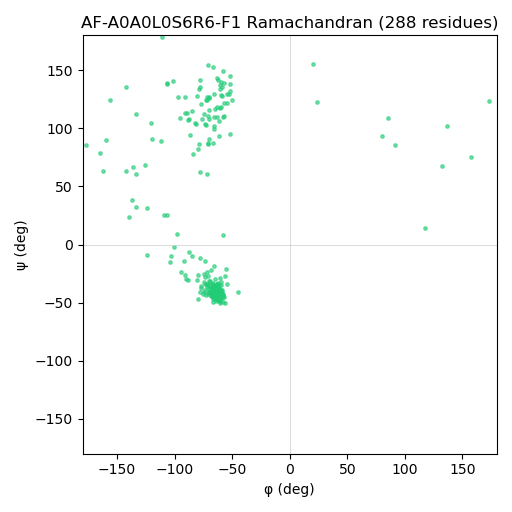9 C C . VAL A 1 108 ? 5.513 -9.404 -6.508 1.00 86.00 108 VAL A C 1
ATOM 791 O O . VAL A 1 108 ? 5.168 -9.749 -5.382 1.00 86.00 108 VAL A O 1
ATOM 794 N N . GLU A 1 109 ? 5.068 -10.010 -7.607 1.00 87.50 109 GLU A N 1
ATOM 795 C CA . GLU A 1 109 ? 4.136 -11.142 -7.592 1.00 87.50 109 GLU A CA 1
ATOM 796 C C . GLU A 1 109 ? 4.724 -12.364 -6.880 1.00 87.50 109 GLU A C 1
ATOM 798 O O . GLU A 1 109 ? 4.051 -12.967 -6.045 1.00 87.50 109 GLU A O 1
ATOM 803 N N . ASN A 1 110 ? 5.993 -12.683 -7.131 1.00 85.69 110 ASN A N 1
ATOM 804 C CA . ASN A 1 110 ? 6.687 -13.772 -6.447 1.00 85.69 110 ASN A CA 1
ATOM 805 C C . ASN A 1 110 ? 6.784 -13.494 -4.944 1.00 85.69 110 ASN A C 1
ATOM 807 O O . ASN A 1 110 ? 6.386 -14.331 -4.143 1.00 85.69 110 ASN A O 1
ATOM 811 N N . ARG A 1 111 ? 7.192 -12.279 -4.547 1.00 78.94 111 ARG A N 1
ATOM 812 C CA . ARG A 1 111 ? 7.234 -11.877 -3.128 1.00 78.94 111 ARG A CA 1
ATOM 813 C C . ARG A 1 111 ? 5.863 -11.947 -2.464 1.00 78.94 111 ARG A C 1
ATOM 815 O O . ARG A 1 111 ? 5.764 -12.334 -1.304 1.00 78.94 111 ARG A O 1
ATOM 822 N N . PHE A 1 112 ? 4.811 -11.556 -3.179 1.00 76.12 112 PHE A N 1
ATOM 823 C CA . PHE A 1 112 ? 3.445 -11.651 -2.682 1.00 76.12 112 PHE A CA 1
ATOM 824 C C . PHE A 1 112 ? 3.002 -13.108 -2.551 1.00 76.12 112 PHE A C 1
ATOM 826 O O . PHE A 1 112 ? 2.403 -13.467 -1.545 1.00 76.12 112 PHE A O 1
ATOM 833 N N . THR A 1 113 ? 3.329 -13.953 -3.525 1.00 81.38 113 THR A N 1
ATOM 834 C CA . THR A 1 113 ? 3.025 -15.387 -3.496 1.00 81.38 113 THR A CA 1
ATOM 835 C C . THR A 1 113 ? 3.731 -16.064 -2.329 1.00 81.38 113 THR A C 1
ATOM 837 O O . THR A 1 113 ? 3.076 -16.752 -1.551 1.00 81.38 113 THR A O 1
ATOM 840 N N . ASP A 1 114 ? 5.019 -15.785 -2.130 1.00 76.06 114 ASP A N 1
ATOM 841 C CA . ASP A 1 114 ? 5.804 -16.289 -1.001 1.00 76.06 114 ASP A CA 1
ATOM 842 C C . ASP A 1 114 ? 5.240 -15.790 0.345 1.00 76.06 114 ASP A C 1
ATOM 844 O O . ASP A 1 114 ? 5.128 -16.547 1.315 1.00 76.06 114 ASP A O 1
ATOM 848 N N . ALA A 1 115 ? 4.811 -14.524 0.417 1.00 71.81 115 ALA A N 1
ATOM 849 C CA . ALA A 1 115 ? 4.160 -13.955 1.598 1.00 71.81 115 ALA A CA 1
ATOM 850 C C . ALA A 1 115 ? 2.792 -14.603 1.878 1.00 71.81 115 ALA A C 1
ATOM 852 O O . ALA A 1 115 ? 2.496 -14.983 3.005 1.00 71.81 115 ALA A O 1
ATOM 853 N N . VAL A 1 116 ? 1.954 -14.791 0.861 1.00 73.06 116 VAL A N 1
ATOM 854 C CA . VAL A 1 116 ? 0.656 -15.462 1.010 1.00 73.06 116 VAL A CA 1
ATOM 855 C C . VAL A 1 116 ? 0.849 -16.926 1.391 1.00 73.06 116 VAL A C 1
ATOM 857 O O . VAL A 1 116 ? 0.130 -17.433 2.249 1.00 73.06 116 VAL A O 1
ATOM 860 N N . GLN A 1 117 ? 1.829 -17.604 0.798 1.00 71.81 117 GLN A N 1
ATOM 861 C CA . GLN A 1 117 ? 2.136 -18.996 1.097 1.00 71.81 117 GLN A CA 1
ATOM 862 C C . GLN A 1 117 ? 2.656 -19.169 2.526 1.00 71.81 117 GLN A C 1
ATOM 864 O O . GLN A 1 117 ? 2.278 -20.132 3.188 1.00 71.81 117 GLN A O 1
ATOM 869 N N . SER A 1 118 ? 3.468 -18.230 3.019 1.00 68.94 118 SER A N 1
ATOM 870 C CA . SER A 1 118 ? 3.968 -18.245 4.400 1.00 68.94 118 SER A CA 1
ATOM 871 C C . SER A 1 118 ? 2.913 -17.857 5.440 1.00 68.94 118 SER A C 1
ATOM 873 O O . SER A 1 118 ? 3.002 -18.292 6.586 1.00 68.94 118 SER A O 1
ATOM 875 N N . VAL A 1 119 ? 1.897 -17.078 5.059 1.00 68.38 119 VAL A N 1
ATOM 876 C CA . VAL A 1 119 ? 0.816 -16.649 5.963 1.00 68.38 119 VAL A CA 1
ATOM 877 C C . VAL A 1 119 ? -0.374 -17.620 5.959 1.00 68.38 119 VAL A C 1
ATOM 879 O O . VAL A 1 119 ? -1.096 -17.708 6.956 1.00 68.38 119 VAL A O 1
ATOM 882 N N . LYS A 1 120 ? -0.590 -18.365 4.866 1.00 68.31 120 LYS A N 1
ATOM 883 C CA . LYS A 1 120 ? -1.713 -19.298 4.699 1.00 68.31 120 LYS A CA 1
ATOM 884 C C . LYS A 1 120 ? -1.722 -20.360 5.804 1.00 68.31 120 LYS A C 1
ATOM 886 O O . LYS A 1 120 ? -0.935 -21.303 5.790 1.00 68.31 120 LYS A O 1
ATOM 891 N N . SER A 1 121 ? -2.706 -20.264 6.696 1.00 62.16 121 SER A N 1
ATOM 892 C CA . SER A 1 121 ? -3.077 -21.367 7.583 1.00 62.16 121 SER A CA 1
ATOM 893 C C . SER A 1 121 ? -3.920 -22.399 6.808 1.00 62.16 121 SER A C 1
ATOM 895 O O . SER A 1 121 ? -4.808 -22.004 6.042 1.00 62.16 121 SER A O 1
ATOM 897 N N . PRO A 1 122 ? -3.665 -23.714 6.937 1.00 63.28 122 PRO A N 1
ATOM 898 C CA . PRO A 1 122 ? -4.442 -24.751 6.252 1.00 63.28 122 PRO A CA 1
ATOM 899 C C . PRO A 1 122 ? -5.903 -24.850 6.721 1.00 63.28 122 PRO A C 1
ATOM 901 O O . PRO A 1 122 ? -6.729 -25.371 5.973 1.00 63.28 122 PRO A O 1
ATOM 904 N N . ASP A 1 123 ? -6.229 -24.303 7.894 1.00 66.56 123 ASP A N 1
ATOM 905 C CA . ASP A 1 123 ? -7.553 -24.425 8.515 1.00 66.56 123 ASP A CA 1
ATOM 906 C C . ASP A 1 123 ? -8.588 -23.389 8.024 1.00 66.56 123 ASP A C 1
ATOM 908 O O . ASP A 1 123 ? -9.782 -23.532 8.292 1.00 66.56 123 ASP A O 1
ATOM 912 N N . GLU A 1 124 ? -8.182 -22.362 7.262 1.00 72.00 124 GLU A N 1
ATOM 913 C CA . GLU A 1 124 ? -9.081 -21.298 6.781 1.00 72.00 124 GLU A CA 1
ATOM 914 C C . GLU A 1 124 ? -9.409 -21.409 5.276 1.00 72.00 124 GLU A C 1
ATOM 916 O O . GLU A 1 124 ? -8.549 -21.625 4.414 1.00 72.00 124 GLU A O 1
ATOM 921 N N . ARG A 1 125 ? -10.683 -21.181 4.919 1.00 77.50 125 ARG A N 1
ATOM 922 C CA . ARG A 1 125 ? -11.140 -21.100 3.520 1.00 77.50 125 ARG A CA 1
ATOM 923 C C . ARG A 1 125 ? -10.800 -19.732 2.918 1.00 77.50 125 ARG A C 1
ATOM 925 O O . ARG A 1 125 ? -11.639 -18.837 2.889 1.00 77.50 125 ARG A O 1
ATOM 932 N N . LEU A 1 126 ? -9.588 -19.595 2.378 1.00 76.69 126 LEU A N 1
ATOM 933 C CA . LEU A 1 126 ? -9.093 -18.323 1.829 1.00 76.69 126 LEU A CA 1
ATOM 934 C C . LEU A 1 126 ? -9.882 -17.794 0.618 1.00 76.69 126 LEU A C 1
ATOM 936 O O . LEU A 1 126 ? -10.087 -16.591 0.517 1.00 76.69 126 LEU A O 1
ATOM 940 N N . MET A 1 127 ? -10.335 -18.662 -0.293 1.00 78.94 127 MET A N 1
ATOM 941 C CA . MET A 1 127 ? -10.936 -18.250 -1.577 1.00 78.94 127 MET A CA 1
ATOM 942 C C . MET A 1 127 ? -12.228 -17.414 -1.449 1.00 78.94 127 MET A C 1
ATOM 944 O O . MET A 1 127 ? -12.334 -16.399 -2.134 1.00 78.94 127 MET A O 1
ATOM 948 N N . PRO A 1 128 ? -13.213 -17.768 -0.598 1.00 84.75 128 PRO A N 1
ATOM 949 C CA . PRO A 1 128 ? -14.366 -16.894 -0.374 1.00 84.75 128 PRO A CA 1
ATOM 950 C C . PRO A 1 128 ? -14.044 -15.715 0.554 1.00 84.75 128 PRO A C 1
ATOM 952 O O . PRO A 1 128 ? -14.548 -14.615 0.344 1.00 84.75 128 PRO A O 1
ATOM 955 N N . ALA A 1 129 ? -13.199 -15.919 1.569 1.00 86.19 129 ALA A N 1
ATOM 956 C CA . ALA A 1 129 ? -12.914 -14.902 2.576 1.00 86.19 129 ALA A CA 1
ATOM 957 C C . ALA A 1 129 ? -12.136 -13.707 1.999 1.00 86.19 129 ALA A C 1
ATOM 959 O O . ALA A 1 129 ? -12.501 -12.559 2.247 1.00 86.19 129 ALA A O 1
ATOM 960 N N . SER A 1 130 ? -11.111 -13.953 1.176 1.00 87.81 130 SER A N 1
ATOM 961 C CA . SER A 1 130 ? -10.330 -12.889 0.532 1.00 87.81 130 SER A CA 1
ATOM 962 C C . SER A 1 130 ? -11.189 -12.029 -0.396 1.00 87.81 130 SER A C 1
ATOM 964 O O . SER A 1 130 ? -11.049 -10.806 -0.410 1.00 87.81 130 SER A O 1
ATOM 966 N N . LEU A 1 131 ? -12.141 -12.644 -1.104 1.00 91.12 131 LEU A N 1
ATOM 967 C CA . LEU A 1 131 ? -13.098 -11.931 -1.941 1.00 91.12 131 LEU A CA 1
ATOM 968 C C . LEU A 1 131 ? -13.950 -10.966 -1.108 1.00 91.12 131 LEU A C 1
ATOM 970 O O . LEU A 1 131 ? -14.103 -9.807 -1.492 1.00 91.12 131 LEU A O 1
ATOM 974 N N . TYR A 1 132 ? -14.459 -11.400 0.050 1.00 92.81 132 TYR A N 1
ATOM 975 C CA . TYR A 1 132 ? -15.234 -10.525 0.935 1.00 92.81 132 TYR A CA 1
ATOM 976 C C . TYR A 1 132 ? -14.412 -9.349 1.463 1.00 92.81 132 TYR A C 1
ATOM 978 O O . TYR A 1 132 ? -14.920 -8.230 1.513 1.00 92.81 132 TYR A O 1
ATOM 986 N N . VAL A 1 133 ? -13.136 -9.568 1.787 1.00 92.31 133 VAL A N 1
ATOM 987 C CA . VAL A 1 133 ? -12.223 -8.498 2.215 1.00 92.31 133 VAL A CA 1
ATOM 988 C C . VAL A 1 133 ? -12.015 -7.464 1.109 1.00 92.31 133 VAL A C 1
ATOM 990 O O . VAL A 1 133 ? -12.140 -6.262 1.352 1.00 92.31 133 VAL A O 1
ATOM 993 N N . VAL A 1 134 ? -11.758 -7.915 -0.121 1.00 93.38 134 VAL A N 1
ATOM 994 C CA . VAL A 1 134 ? -11.584 -7.022 -1.276 1.00 93.38 134 VAL A CA 1
ATOM 995 C C . VAL A 1 134 ? -12.873 -6.246 -1.564 1.00 93.38 134 VAL A C 1
ATOM 997 O O . VAL A 1 134 ? -12.824 -5.029 -1.744 1.00 93.38 134 VAL A O 1
ATOM 1000 N N . VAL A 1 135 ? -14.035 -6.908 -1.544 1.00 95.44 135 VAL A N 1
ATOM 1001 C CA . VAL A 1 135 ? -15.341 -6.257 -1.746 1.00 95.44 135 VAL A CA 1
ATOM 1002 C C . VAL A 1 135 ? -15.629 -5.236 -0.645 1.00 95.44 135 VAL A C 1
ATOM 1004 O O . VAL A 1 135 ? -16.109 -4.142 -0.946 1.00 95.44 135 VAL A O 1
ATOM 1007 N N . ALA A 1 136 ? -15.302 -5.534 0.612 1.00 95.00 136 ALA A N 1
ATOM 1008 C CA . ALA A 1 136 ? -15.458 -4.594 1.719 1.00 95.00 136 ALA A CA 1
ATOM 1009 C C . ALA A 1 136 ? -14.577 -3.349 1.536 1.00 95.00 136 ALA A C 1
ATOM 1011 O O . ALA A 1 136 ? -15.070 -2.227 1.654 1.00 95.00 136 ALA A O 1
ATOM 1012 N N . ALA A 1 137 ? -13.305 -3.525 1.166 1.00 94.44 137 ALA A N 1
ATOM 1013 C CA . ALA A 1 137 ? -12.393 -2.419 0.870 1.00 94.44 137 ALA A CA 1
ATOM 1014 C C . ALA A 1 137 ? -12.903 -1.546 -0.293 1.00 94.44 137 ALA A C 1
ATOM 1016 O O . ALA A 1 137 ? -12.902 -0.312 -0.216 1.00 94.44 137 ALA A O 1
ATOM 1017 N N . PHE A 1 138 ? -13.397 -2.186 -1.357 1.00 93.88 138 PHE A N 1
ATOM 1018 C CA . PHE A 1 138 ? -13.950 -1.506 -2.529 1.00 93.88 138 PHE A CA 1
ATOM 1019 C C . PHE A 1 138 ? -15.234 -0.738 -2.188 1.00 93.88 138 PHE A C 1
ATOM 1021 O O . PHE A 1 138 ? -15.407 0.416 -2.590 1.00 93.88 138 PHE A O 1
ATOM 1028 N N . THR A 1 139 ? -16.089 -1.338 -1.358 1.00 95.62 139 THR A N 1
ATOM 1029 C CA . THR A 1 139 ? -17.292 -0.700 -0.809 1.00 95.62 139 THR A CA 1
ATOM 1030 C C . THR A 1 139 ? -16.923 0.508 0.048 1.00 95.62 139 THR A C 1
ATOM 1032 O O . THR A 1 139 ? -17.535 1.562 -0.100 1.00 95.62 139 THR A O 1
ATOM 1035 N N . GLY A 1 140 ? -15.875 0.406 0.873 1.00 92.12 140 GLY A N 1
ATOM 1036 C CA . GLY A 1 140 ? -15.339 1.522 1.652 1.00 92.12 140 GLY A CA 1
ATOM 1037 C C . GLY A 1 140 ? -14.931 2.705 0.772 1.00 92.12 140 GLY A C 1
ATOM 1038 O O . GLY A 1 140 ? -15.320 3.837 1.056 1.00 92.12 140 GLY A O 1
ATOM 1039 N N . SER A 1 141 ? -14.232 2.445 -0.341 1.00 93.69 141 SER A N 1
ATOM 1040 C CA . SER A 1 141 ? -13.859 3.471 -1.331 1.00 93.69 141 SER A CA 1
ATOM 1041 C C . SER A 1 141 ? -15.074 4.153 -1.958 1.00 93.69 141 SER A C 1
ATOM 1043 O O . SER A 1 141 ? -15.131 5.382 -2.057 1.00 93.69 141 SER A O 1
ATOM 1045 N N . PHE A 1 142 ? -16.076 3.357 -2.341 1.00 92.94 142 PHE A N 1
ATOM 1046 C CA . PHE A 1 142 ? -17.309 3.870 -2.925 1.00 92.94 142 PHE A CA 1
ATOM 1047 C C . PHE A 1 142 ? -18.101 4.722 -1.927 1.00 92.94 142 PHE A C 1
ATOM 1049 O O . PHE A 1 142 ? -18.597 5.791 -2.285 1.00 92.94 142 PHE A O 1
ATOM 1056 N N . LEU A 1 143 ? -18.177 4.296 -0.665 1.00 93.31 143 LEU A N 1
ATOM 1057 C CA . LEU A 1 143 ? -18.980 4.955 0.362 1.00 93.31 143 LEU A CA 1
ATOM 1058 C C . LEU A 1 143 ? -18.453 6.354 0.713 1.00 93.31 143 LEU A C 1
ATOM 1060 O O . LEU A 1 143 ? -19.232 7.268 0.982 1.00 93.31 143 LEU A O 1
ATOM 1064 N N . VAL A 1 144 ? -17.133 6.556 0.657 1.00 94.62 144 VAL A N 1
ATOM 1065 C CA . VAL A 1 144 ? -16.497 7.851 0.963 1.00 94.62 144 VAL A CA 1
ATOM 1066 C C . VAL A 1 144 ? -16.175 8.688 -0.276 1.00 94.62 144 VAL A C 1
ATOM 1068 O O . VAL A 1 144 ? -15.527 9.729 -0.169 1.00 94.62 144 VAL A O 1
ATOM 1071 N N . ARG A 1 145 ? -16.661 8.272 -1.453 1.00 87.06 145 ARG A N 1
ATOM 1072 C CA . ARG A 1 145 ? -16.435 8.916 -2.758 1.00 87.06 145 ARG A CA 1
ATOM 1073 C C . ARG A 1 145 ? -16.593 10.439 -2.746 1.00 87.06 145 ARG A C 1
ATOM 1075 O O . ARG A 1 145 ? -15.823 11.121 -3.414 1.00 87.06 145 ARG A O 1
ATOM 1082 N N . ASN A 1 146 ? -17.602 10.955 -2.039 1.00 91.12 146 ASN A N 1
ATOM 1083 C CA . ASN A 1 146 ? -17.936 12.385 -1.977 1.00 91.12 146 ASN A CA 1
ATOM 1084 C C . ASN A 1 146 ? -17.560 13.032 -0.628 1.00 91.12 146 ASN A C 1
ATOM 1086 O O . ASN A 1 146 ? -18.206 13.972 -0.164 1.00 91.12 146 ASN A O 1
ATOM 1090 N N . ARG A 1 147 ? -16.578 12.463 0.072 1.00 89.62 147 ARG A N 1
ATOM 1091 C CA . ARG A 1 147 ? -16.058 12.992 1.336 1.00 89.62 147 ARG A CA 1
ATOM 1092 C C . ARG A 1 147 ? -14.644 13.525 1.139 1.00 89.62 147 ARG A C 1
ATOM 1094 O O . ARG A 1 147 ? -14.089 13.497 0.044 1.00 89.62 147 ARG A O 1
ATOM 1101 N N . ASN A 1 148 ? -14.090 14.057 2.222 1.00 88.25 148 ASN A N 1
ATOM 1102 C CA . ASN A 1 148 ? -12.761 14.648 2.249 1.00 88.25 148 ASN A CA 1
ATOM 1103 C C . ASN A 1 148 ? -11.694 13.697 1.664 1.00 88.25 148 ASN A C 1
ATOM 1105 O O . ASN A 1 148 ? -11.758 12.485 1.878 1.00 88.25 148 ASN A O 1
ATOM 1109 N N . ILE A 1 149 ? -10.684 14.245 0.978 1.00 91.12 149 ILE A N 1
ATOM 1110 C CA . ILE A 1 149 ? -9.638 13.463 0.293 1.00 91.12 149 ILE A CA 1
ATOM 1111 C C . ILE A 1 149 ? -8.849 12.562 1.258 1.00 91.12 149 ILE A C 1
ATOM 1113 O O . ILE A 1 149 ? -8.483 11.446 0.898 1.00 91.12 149 ILE A O 1
ATOM 1117 N N . LEU A 1 150 ? -8.678 12.994 2.513 1.00 92.12 150 LEU A N 1
ATOM 1118 C CA . LEU A 1 150 ? -8.068 12.187 3.576 1.00 92.12 150 LEU A CA 1
ATOM 1119 C C . LEU A 1 150 ? -8.901 10.937 3.887 1.00 92.12 150 LEU A C 1
ATOM 1121 O O . LEU A 1 150 ? -8.375 9.830 3.940 1.00 92.12 150 LEU A O 1
ATOM 1125 N N . ILE A 1 151 ? -10.216 11.103 4.042 1.00 91.75 151 ILE A N 1
ATOM 1126 C CA . ILE A 1 151 ? -11.129 9.987 4.320 1.00 91.75 151 ILE A CA 1
ATOM 1127 C C . ILE A 1 151 ? -11.150 9.035 3.120 1.00 91.75 151 ILE A C 1
ATOM 1129 O O . ILE A 1 151 ? -11.178 7.823 3.298 1.00 91.75 151 ILE A O 1
ATOM 1133 N N . ARG A 1 152 ? -11.052 9.563 1.896 1.00 89.19 152 ARG A N 1
ATOM 1134 C CA . ARG A 1 152 ? -10.960 8.761 0.670 1.00 89.19 152 ARG A CA 1
ATOM 1135 C C . ARG A 1 152 ? -9.707 7.890 0.597 1.00 89.19 152 ARG A C 1
ATOM 1137 O O . ARG A 1 152 ? -9.785 6.789 0.059 1.00 89.19 152 ARG A O 1
ATOM 1144 N N . ALA A 1 153 ? -8.584 8.360 1.131 1.00 91.31 153 ALA A N 1
ATOM 1145 C CA . ALA A 1 153 ? -7.354 7.577 1.190 1.00 91.31 153 ALA A CA 1
ATOM 1146 C C . ALA A 1 153 ? -7.386 6.525 2.314 1.00 91.31 153 ALA A C 1
ATOM 1148 O O . ALA A 1 153 ? -6.894 5.417 2.125 1.00 91.31 153 ALA A O 1
ATOM 1149 N N . ILE A 1 154 ? -7.987 6.854 3.464 1.00 94.00 154 ILE A N 1
ATOM 1150 C CA . ILE A 1 154 ? -7.954 6.008 4.670 1.00 94.00 154 ILE A CA 1
ATOM 1151 C C . ILE A 1 154 ? -9.099 4.987 4.709 1.00 94.00 154 ILE A C 1
ATOM 1153 O O . ILE A 1 154 ? -8.932 3.899 5.254 1.00 94.00 154 ILE A O 1
ATOM 1157 N N . ALA A 1 155 ? -10.262 5.281 4.125 1.00 94.12 155 ALA A N 1
ATOM 1158 C CA . ALA A 1 155 ? -11.412 4.386 4.238 1.00 94.12 155 ALA A CA 1
ATOM 1159 C C . ALA A 1 155 ? -11.206 3.018 3.565 1.00 94.12 155 ALA A C 1
ATOM 1161 O O . ALA A 1 155 ? -11.508 2.022 4.217 1.00 94.12 155 ALA A O 1
ATOM 1162 N N . PRO A 1 156 ? -10.680 2.909 2.325 1.00 94.19 156 PRO A N 1
ATOM 1163 C CA . PRO A 1 156 ? -10.439 1.600 1.720 1.00 94.19 156 PRO A CA 1
ATOM 1164 C C . PRO A 1 156 ? -9.528 0.689 2.564 1.00 94.19 156 PRO A C 1
ATOM 1166 O O . PRO A 1 156 ? -9.948 -0.437 2.837 1.00 94.19 156 PRO A O 1
ATOM 1169 N N . PRO A 1 157 ? -8.341 1.129 3.042 1.00 94.25 157 PRO A N 1
ATOM 1170 C CA . PRO A 1 157 ? -7.506 0.283 3.890 1.00 94.25 157 PRO A CA 1
ATOM 1171 C C . PRO A 1 157 ? -8.134 0.020 5.263 1.00 94.25 157 PRO A C 1
ATOM 1173 O O . PRO A 1 157 ? -8.004 -1.089 5.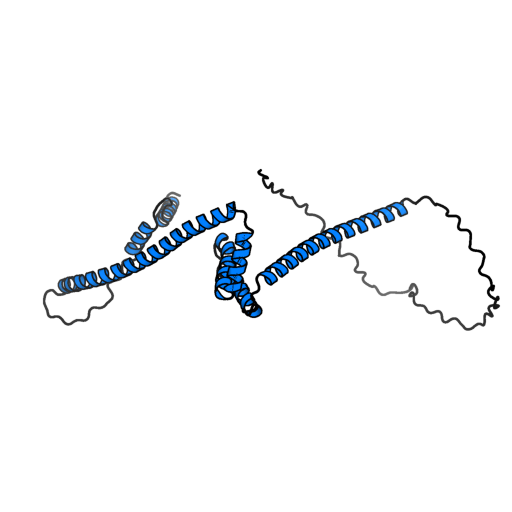768 1.00 94.25 157 PRO A O 1
ATOM 1176 N N . ALA A 1 158 ? -8.872 0.968 5.852 1.00 93.69 158 ALA A N 1
ATOM 1177 C CA . ALA A 1 158 ? -9.569 0.729 7.118 1.00 93.69 158 ALA A CA 1
ATOM 1178 C C . ALA A 1 158 ? -10.635 -0.375 6.994 1.00 93.69 158 ALA A C 1
ATOM 1180 O O . ALA A 1 158 ? -10.685 -1.282 7.824 1.00 93.69 158 ALA A O 1
ATOM 1181 N N . PHE A 1 159 ? -11.450 -0.339 5.935 1.00 94.75 159 PHE A N 1
ATOM 1182 C CA . PHE A 1 159 ? -12.430 -1.391 5.649 1.00 94.75 159 PHE A CA 1
ATOM 1183 C C . PHE A 1 159 ? -11.766 -2.729 5.319 1.00 94.75 159 PHE A C 1
ATOM 1185 O O . PHE A 1 159 ? -12.270 -3.769 5.732 1.00 94.75 159 PHE A O 1
ATOM 1192 N N . LEU A 1 160 ? -10.631 -2.708 4.616 1.00 93.75 160 LEU A N 1
ATOM 1193 C CA . LEU A 1 160 ? -9.843 -3.905 4.335 1.00 93.75 160 LEU A CA 1
ATOM 1194 C C . LEU A 1 160 ? -9.368 -4.562 5.633 1.00 93.75 160 LEU A C 1
ATOM 1196 O O . LEU A 1 160 ? -9.597 -5.751 5.829 1.00 93.75 160 LEU A O 1
ATOM 1200 N N . ILE A 1 161 ? -8.761 -3.790 6.538 1.00 93.00 161 ILE A N 1
ATOM 1201 C CA . ILE A 1 161 ? -8.257 -4.292 7.823 1.00 93.00 161 ILE A CA 1
ATOM 1202 C C . ILE A 1 161 ? -9.412 -4.830 8.673 1.00 93.00 161 ILE A C 1
ATOM 1204 O O . ILE A 1 161 ? -9.313 -5.937 9.197 1.00 93.00 161 ILE A O 1
ATOM 1208 N N . ALA A 1 162 ? -10.525 -4.096 8.757 1.00 93.50 162 ALA A N 1
ATOM 1209 C CA . ALA A 1 162 ? -11.704 -4.520 9.511 1.00 93.50 162 ALA A CA 1
ATOM 1210 C C . ALA A 1 162 ? -12.329 -5.813 8.960 1.00 93.50 162 ALA A C 1
ATOM 1212 O O . ALA A 1 162 ? -12.741 -6.684 9.721 1.00 93.50 162 ALA A O 1
ATOM 1213 N N . ALA A 1 163 ? -12.395 -5.962 7.636 1.00 93.19 163 ALA A N 1
ATOM 1214 C CA . ALA A 1 163 ? -12.886 -7.188 7.023 1.00 93.19 163 ALA A CA 1
ATOM 1215 C C . ALA A 1 163 ? -11.882 -8.341 7.181 1.00 93.19 163 ALA A C 1
ATOM 1217 O O . ALA A 1 163 ? -12.294 -9.476 7.396 1.00 93.19 163 ALA A O 1
ATOM 1218 N N . SER A 1 164 ? -10.577 -8.065 7.109 1.00 89.94 164 SER A N 1
ATOM 1219 C CA . SER A 1 164 ? -9.523 -9.071 7.271 1.00 89.94 164 SER A CA 1
ATOM 1220 C C . SER A 1 164 ? -9.541 -9.683 8.668 1.00 89.94 164 SER A C 1
ATOM 1222 O O . SER A 1 164 ? -9.526 -10.903 8.793 1.00 89.94 164 SER A O 1
ATOM 1224 N N . THR A 1 165 ? -9.655 -8.864 9.720 1.00 90.44 165 THR A N 1
ATOM 1225 C CA . THR A 1 165 ? -9.756 -9.364 11.101 1.00 90.44 165 THR A CA 1
ATOM 1226 C C . THR A 1 165 ? -11.037 -10.159 11.345 1.00 90.44 165 THR A C 1
ATOM 1228 O O . THR A 1 165 ? -11.032 -11.077 12.161 1.00 90.44 165 THR A O 1
ATOM 1231 N N . TYR A 1 166 ? -12.121 -9.837 10.634 1.00 91.44 166 TYR A N 1
ATOM 1232 C CA . TYR A 1 166 ? -13.400 -10.534 10.758 1.00 91.44 166 TYR A CA 1
ATOM 1233 C C . TYR A 1 166 ? -13.443 -11.866 9.991 1.00 91.44 166 TYR A C 1
ATOM 1235 O O . TYR A 1 166 ? -13.888 -12.874 10.533 1.00 91.44 166 TYR A O 1
ATOM 1243 N N . PHE A 1 167 ? -12.996 -11.884 8.731 1.00 88.06 167 PHE A N 1
ATOM 1244 C CA . PHE A 1 167 ? -13.112 -13.049 7.847 1.00 88.06 167 PHE A CA 1
ATOM 1245 C C . PHE A 1 167 ? -11.874 -13.959 7.840 1.00 88.06 167 PHE A C 1
ATOM 1247 O O . PHE A 1 167 ? -12.007 -15.129 7.483 1.00 88.06 167 PHE A O 1
ATOM 1254 N N . LEU A 1 168 ? -10.688 -13.446 8.189 1.00 88.81 168 LEU A N 1
ATOM 1255 C CA . LEU A 1 168 ? -9.429 -14.202 8.213 1.00 88.81 168 LEU A CA 1
ATOM 1256 C C . LEU A 1 168 ? -8.612 -13.908 9.489 1.00 88.81 168 LEU A C 1
ATOM 1258 O O . LEU A 1 168 ? -7.542 -13.287 9.414 1.00 88.81 168 LEU A O 1
ATOM 1262 N N . PRO A 1 169 ? -9.092 -14.311 10.675 1.00 86.31 169 PRO A N 1
ATOM 1263 C CA . PRO A 1 169 ? -8.426 -13.998 11.934 1.00 86.31 169 PRO A CA 1
ATOM 1264 C C . PRO A 1 169 ? -7.008 -14.587 12.022 1.00 86.31 169 PRO A C 1
ATOM 1266 O O . PRO A 1 169 ? -6.081 -13.851 12.359 1.00 86.31 169 PRO A O 1
ATOM 1269 N N . TYR A 1 170 ? -6.792 -15.859 11.658 1.00 83.94 170 TYR A N 1
ATOM 1270 C CA . TYR A 1 170 ? -5.473 -16.496 11.790 1.00 83.94 170 TYR A CA 1
ATOM 1271 C C . TYR A 1 170 ? -4.467 -15.940 10.777 1.00 83.94 170 TYR A C 1
ATOM 1273 O O . TYR A 1 170 ? -3.330 -15.621 11.129 1.00 83.94 170 TYR A O 1
ATOM 1281 N N . THR A 1 171 ? -4.901 -15.754 9.529 1.00 84.62 171 THR A N 1
ATOM 1282 C CA . THR A 1 171 ? -4.091 -15.118 8.476 1.00 84.62 171 THR A CA 1
ATOM 1283 C C . THR A 1 171 ? -3.694 -13.691 8.876 1.00 84.62 171 THR A C 1
ATOM 1285 O O . THR A 1 171 ? -2.543 -13.296 8.701 1.00 84.62 171 THR A O 1
ATOM 1288 N N . THR A 1 172 ? -4.613 -12.919 9.467 1.00 84.44 172 THR A N 1
ATOM 1289 C CA . THR A 1 172 ? -4.341 -11.531 9.870 1.00 84.44 172 THR A CA 1
ATOM 1290 C C . THR A 1 172 ? -3.325 -11.452 11.010 1.00 84.44 172 THR A C 1
ATOM 1292 O O . THR A 1 172 ? -2.408 -10.634 10.944 1.00 84.44 172 THR A O 1
ATOM 1295 N N . THR A 1 173 ? -3.422 -12.313 12.028 1.00 83.75 173 THR A N 1
ATOM 1296 C CA . THR A 1 173 ? -2.447 -12.345 13.133 1.00 83.75 173 THR A CA 1
ATOM 1297 C C . THR A 1 173 ? -1.063 -12.792 12.661 1.00 83.75 173 THR A C 1
ATOM 1299 O O . THR A 1 173 ? -0.060 -12.183 13.033 1.00 83.75 173 THR A O 1
ATOM 1302 N N . ASN A 1 174 ? -0.993 -13.802 11.791 1.00 84.44 174 ASN A N 1
ATOM 1303 C CA . ASN A 1 174 ? 0.275 -14.258 11.219 1.00 84.44 174 ASN A CA 1
ATOM 1304 C C . ASN A 1 174 ? 0.925 -13.168 10.356 1.00 84.44 174 ASN A C 1
ATOM 1306 O O . ASN A 1 174 ? 2.109 -12.880 10.520 1.00 84.44 174 ASN A O 1
ATOM 1310 N N . ALA A 1 175 ? 0.147 -12.508 9.492 1.00 81.25 175 ALA A N 1
ATOM 1311 C CA . ALA A 1 175 ? 0.628 -11.392 8.681 1.00 81.25 175 ALA A CA 1
ATOM 1312 C C . ALA A 1 175 ? 1.122 -10.224 9.546 1.00 81.25 175 ALA A C 1
ATOM 1314 O O . ALA A 1 175 ? 2.186 -9.667 9.277 1.00 81.25 175 ALA A O 1
ATOM 1315 N N . TYR A 1 176 ? 0.385 -9.878 10.605 1.00 82.00 176 TYR A N 1
ATOM 1316 C CA . TYR A 1 176 ? 0.782 -8.826 11.537 1.00 82.00 176 TYR A CA 1
ATOM 1317 C C . TYR A 1 176 ? 2.124 -9.139 12.205 1.00 82.00 176 TYR A C 1
ATOM 1319 O O . TYR A 1 176 ? 3.019 -8.297 12.193 1.00 82.00 176 TYR A O 1
ATOM 1327 N N . ASN A 1 177 ? 2.305 -10.364 12.703 1.00 82.06 177 ASN A N 1
ATOM 1328 C CA . ASN A 1 177 ? 3.549 -10.781 13.349 1.00 82.06 177 ASN A CA 1
ATOM 1329 C C . ASN A 1 177 ? 4.744 -10.744 12.384 1.00 82.06 177 ASN A C 1
ATOM 1331 O O . ASN A 1 177 ? 5.830 -10.313 12.766 1.00 82.06 177 ASN A O 1
ATOM 1335 N N . LEU A 1 178 ? 4.555 -11.135 11.120 1.00 80.06 178 LEU A N 1
ATOM 1336 C CA . LEU A 1 178 ? 5.613 -11.044 10.109 1.00 80.06 178 LEU A CA 1
ATOM 1337 C C . LEU A 1 178 ? 5.988 -9.594 9.794 1.00 80.06 178 LEU A C 1
ATOM 1339 O O . LEU A 1 178 ? 7.171 -9.282 9.675 1.00 80.06 178 LEU A O 1
ATOM 1343 N N . VAL A 1 179 ? 5.010 -8.698 9.666 1.00 80.25 179 VAL A N 1
ATOM 1344 C CA . VAL A 1 179 ? 5.285 -7.275 9.415 1.00 80.25 179 VAL A CA 1
ATOM 1345 C C . VAL A 1 179 ? 5.971 -6.640 10.623 1.00 80.25 179 VAL A C 1
ATOM 1347 O O . VAL A 1 179 ? 6.962 -5.935 10.457 1.00 80.25 179 VAL A O 1
ATOM 1350 N N . PHE A 1 180 ? 5.493 -6.926 11.833 1.00 77.88 180 PHE A N 1
ATOM 1351 C CA . PHE A 1 180 ? 6.034 -6.364 13.067 1.00 77.88 180 PHE A CA 1
ATOM 1352 C C . PHE A 1 180 ? 7.486 -6.799 13.319 1.00 77.88 180 PHE A C 1
ATOM 1354 O O . PHE A 1 180 ? 8.337 -5.965 13.629 1.00 77.88 180 PHE A O 1
ATOM 1361 N N . ASN A 1 181 ? 7.797 -8.081 13.100 1.00 80.06 181 ASN A N 1
ATOM 1362 C CA . ASN A 1 181 ? 9.142 -8.625 13.309 1.00 80.06 181 ASN A CA 1
ATOM 1363 C C . ASN A 1 181 ? 10.164 -8.146 12.265 1.00 80.06 181 ASN A C 1
ATOM 1365 O O . ASN A 1 181 ? 11.352 -8.081 12.564 1.00 80.06 181 ASN A O 1
ATOM 1369 N N . ASN A 1 182 ? 9.716 -7.808 11.051 1.00 80.50 182 ASN A N 1
ATOM 1370 C CA . ASN A 1 182 ? 10.579 -7.280 9.988 1.00 80.50 182 ASN A CA 1
ATOM 1371 C C . ASN A 1 182 ? 10.737 -5.748 10.033 1.00 80.50 182 ASN A C 1
ATOM 1373 O O . ASN A 1 182 ? 11.509 -5.186 9.253 1.00 80.50 182 ASN A O 1
ATOM 1377 N N . LEU A 1 183 ? 10.003 -5.055 10.907 1.00 78.62 183 LEU A N 1
ATOM 1378 C CA . LEU A 1 183 ? 10.092 -3.606 11.054 1.00 78.62 183 LEU A CA 1
ATOM 1379 C C . LEU A 1 183 ? 11.345 -3.217 11.860 1.00 78.62 183 LEU A C 1
ATOM 1381 O O . LEU A 1 183 ? 11.665 -3.886 12.845 1.00 78.62 183 LEU A O 1
ATOM 1385 N N . PRO A 1 184 ? 12.045 -2.123 11.500 1.00 77.56 184 PRO A N 1
ATOM 1386 C CA . PRO A 1 184 ? 13.142 -1.611 12.312 1.00 77.56 184 PRO A CA 1
ATOM 1387 C C . PRO A 1 184 ? 12.661 -1.275 13.738 1.00 77.56 184 PRO A C 1
ATOM 1389 O O . PRO A 1 184 ? 11.514 -0.855 13.915 1.00 77.56 184 PRO A O 1
ATOM 1392 N N . PRO A 1 185 ? 13.527 -1.405 14.759 1.00 73.94 185 PRO A N 1
ATOM 1393 C CA . PRO A 1 185 ? 13.138 -1.248 16.165 1.00 73.94 185 PRO A CA 1
ATOM 1394 C C . PRO A 1 185 ? 12.575 0.147 16.491 1.00 73.94 185 PRO A C 1
ATOM 1396 O O . PRO A 1 185 ? 11.703 0.273 17.347 1.00 73.94 185 PRO A O 1
ATOM 1399 N N . GLU A 1 186 ? 12.992 1.191 15.767 1.00 73.81 186 GLU A N 1
ATOM 1400 C CA . GLU A 1 186 ? 12.419 2.544 15.889 1.00 73.81 186 GLU A CA 1
ATOM 1401 C C . GLU A 1 186 ? 10.933 2.587 15.497 1.00 73.81 186 GLU A C 1
ATOM 1403 O O . GLU A 1 186 ? 10.123 3.261 16.136 1.00 73.81 186 GLU A O 1
ATOM 1408 N N . ALA A 1 187 ? 10.547 1.824 14.470 1.00 74.25 187 ALA A N 1
ATOM 1409 C CA . ALA A 1 187 ? 9.160 1.754 14.032 1.00 74.25 187 ALA A CA 1
ATOM 1410 C C . ALA A 1 187 ? 8.291 1.023 15.067 1.00 74.25 187 ALA A C 1
ATOM 1412 O O . ALA A 1 187 ? 7.168 1.455 15.323 1.00 74.25 187 ALA A O 1
ATOM 1413 N N . GLN A 1 188 ? 8.820 -0.015 15.722 1.00 71.88 188 GLN A N 1
ATOM 1414 C CA . GLN A 1 188 ? 8.107 -0.753 16.773 1.00 71.88 188 GLN A CA 1
ATOM 1415 C C . GLN A 1 188 ? 7.733 0.153 17.957 1.00 71.88 188 GLN A C 1
ATOM 1417 O O . GLN A 1 188 ? 6.580 0.160 18.384 1.00 71.88 188 GLN A O 1
ATOM 1422 N N . GLN A 1 189 ? 8.663 0.998 18.411 1.00 76.44 189 GLN A N 1
ATOM 1423 C CA . GLN A 1 189 ? 8.414 1.955 19.499 1.00 76.44 189 GLN A CA 1
ATOM 1424 C C . GLN A 1 189 ? 7.378 3.021 19.116 1.00 76.44 189 GLN A C 1
ATOM 1426 O O . GLN A 1 189 ? 6.518 3.391 19.920 1.00 76.44 189 GLN A O 1
ATOM 1431 N N . SER A 1 190 ? 7.425 3.506 17.869 1.00 74.75 190 SER A N 1
ATOM 1432 C CA . SER A 1 190 ? 6.439 4.472 17.373 1.00 74.75 190 SER A CA 1
ATOM 1433 C C . SER A 1 190 ? 5.034 3.875 17.260 1.00 74.75 190 SER A C 1
ATOM 1435 O O . SER A 1 190 ? 4.059 4.563 17.555 1.00 74.75 190 SER A O 1
ATOM 1437 N N . ILE A 1 191 ? 4.925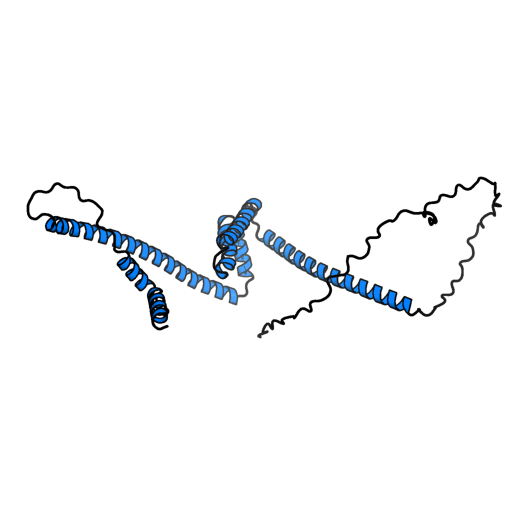 2.590 16.899 1.00 80.06 191 ILE A N 1
ATOM 1438 C CA . ILE A 1 191 ? 3.653 1.865 16.866 1.00 80.06 191 ILE A CA 1
ATOM 1439 C C . ILE A 1 191 ? 3.115 1.707 18.284 1.00 80.06 191 ILE A C 1
ATOM 1441 O O . ILE A 1 191 ? 1.952 2.015 18.509 1.00 80.06 191 ILE A O 1
ATOM 1445 N N . GLU A 1 192 ? 3.939 1.296 19.248 1.00 78.69 192 GLU A N 1
ATOM 1446 C CA . GLU A 1 192 ? 3.500 1.125 20.638 1.00 78.69 192 GLU A CA 1
ATOM 1447 C C . GLU A 1 192 ? 3.021 2.450 21.254 1.00 78.69 192 GLU A C 1
ATOM 1449 O O . GLU A 1 192 ? 1.934 2.520 21.830 1.00 78.69 192 GLU A O 1
ATOM 1454 N N . THR A 1 193 ? 3.764 3.536 21.025 1.00 83.44 193 THR A N 1
ATOM 1455 C CA . THR A 1 193 ? 3.371 4.888 21.457 1.00 83.44 193 THR A CA 1
ATOM 1456 C C . THR A 1 193 ? 2.070 5.331 20.778 1.00 83.44 193 THR A C 1
ATOM 1458 O O . THR A 1 193 ? 1.166 5.873 21.418 1.00 83.44 193 THR A O 1
ATOM 1461 N N . ALA A 1 194 ? 1.931 5.071 19.473 1.00 82.00 194 ALA A N 1
ATOM 1462 C CA . ALA A 1 194 ? 0.716 5.390 18.730 1.00 82.00 194 ALA A CA 1
ATOM 1463 C C . ALA A 1 194 ? -0.490 4.575 19.217 1.00 82.00 194 ALA A C 1
ATOM 1465 O O . ALA A 1 194 ? -1.594 5.119 19.298 1.00 82.00 194 ALA A O 1
ATOM 1466 N N . VAL A 1 195 ? -0.295 3.303 19.576 1.00 84.00 195 VAL A N 1
ATOM 1467 C CA . VAL A 1 195 ? -1.342 2.441 20.138 1.00 84.00 195 VAL A CA 1
ATOM 1468 C C . VAL A 1 195 ? -1.829 3.014 21.466 1.00 84.00 195 VAL A C 1
ATOM 1470 O O . VAL A 1 195 ? -3.031 3.220 21.613 1.00 84.00 195 VAL A O 1
ATOM 1473 N N . GLN A 1 196 ? -0.928 3.410 22.368 1.00 84.50 196 GLN A N 1
ATOM 1474 C CA . GLN A 1 196 ? -1.300 4.012 23.656 1.00 84.50 196 GLN A CA 1
ATOM 1475 C C . GLN A 1 196 ? -2.106 5.317 23.494 1.00 84.50 196 GLN A C 1
ATOM 1477 O O . GLN A 1 196 ? -3.127 5.520 24.157 1.00 84.50 196 GLN A O 1
ATOM 1482 N N . HIS A 1 197 ? -1.711 6.203 22.571 1.00 79.19 197 HIS A N 1
ATOM 1483 C CA . HIS A 1 197 ? -2.481 7.424 22.288 1.00 79.19 197 HIS A CA 1
ATOM 1484 C C . HIS A 1 197 ? -3.819 7.139 21.597 1.00 79.19 197 HIS A C 1
ATOM 1486 O O . HIS A 1 197 ? -4.802 7.852 21.817 1.00 79.19 197 HIS A O 1
ATOM 1492 N N . THR A 1 198 ? -3.879 6.081 20.789 1.00 85.50 198 THR A N 1
ATOM 1493 C CA . THR A 1 198 ? -5.121 5.640 20.156 1.00 85.50 198 THR A CA 1
ATOM 1494 C C . THR A 1 198 ? -6.088 5.098 21.201 1.00 85.50 198 THR A C 1
ATOM 1496 O O . THR A 1 198 ? -7.255 5.483 21.180 1.00 85.50 198 THR A O 1
ATOM 1499 N N . GLU A 1 199 ? -5.620 4.301 22.162 1.00 88.06 199 GLU A N 1
ATOM 1500 C CA . GLU A 1 199 ? -6.438 3.799 23.271 1.00 88.06 199 GLU A CA 1
ATOM 1501 C C . GLU A 1 199 ? -7.051 4.942 24.083 1.00 88.06 199 GLU A C 1
ATOM 1503 O O . GLU A 1 199 ? -8.261 4.944 24.321 1.00 88.06 199 GLU A O 1
ATOM 1508 N N . MET A 1 200 ? -6.255 5.969 24.399 1.00 84.75 200 MET A N 1
ATOM 1509 C CA . MET A 1 200 ? -6.745 7.182 25.057 1.00 84.75 200 MET A CA 1
ATOM 1510 C C . MET A 1 200 ? -7.775 7.937 24.198 1.00 84.75 200 MET A C 1
ATOM 1512 O O . MET A 1 200 ? -8.783 8.419 24.711 1.00 84.75 200 MET A O 1
ATOM 1516 N N . SER A 1 201 ? -7.571 8.039 22.880 1.00 86.56 201 SER A N 1
ATOM 1517 C CA . SER A 1 201 ? -8.541 8.701 21.994 1.00 86.56 201 SER A CA 1
ATOM 1518 C C . SER A 1 201 ? -9.862 7.928 21.892 1.00 86.56 201 SER A C 1
ATOM 1520 O O . SER A 1 201 ? -10.940 8.524 21.881 1.00 86.56 201 SER A O 1
ATOM 1522 N N . VAL A 1 202 ? -9.798 6.593 21.878 1.00 89.50 202 VAL A N 1
ATOM 1523 C CA . VAL A 1 202 ? -10.970 5.716 21.815 1.00 89.50 202 VAL A CA 1
ATOM 1524 C C . VAL A 1 202 ? -11.744 5.763 23.127 1.00 89.50 202 VAL A C 1
ATOM 1526 O O . VAL A 1 202 ? -12.976 5.832 23.094 1.00 89.50 202 VAL A O 1
ATOM 1529 N N . SER A 1 203 ? -11.055 5.777 24.273 1.00 87.19 203 SER A N 1
ATOM 1530 C CA . SER A 1 203 ? -11.712 5.938 25.571 1.00 87.19 203 SER A CA 1
ATOM 1531 C C . SER A 1 203 ? -12.399 7.299 25.667 1.00 87.19 203 SER A C 1
ATOM 1533 O O . SER A 1 203 ? -13.578 7.343 25.995 1.00 87.19 203 SER A O 1
ATOM 1535 N N . MET A 1 204 ? -11.748 8.384 25.229 1.00 88.56 204 MET A N 1
ATOM 1536 C CA . MET A 1 204 ? -12.374 9.712 25.174 1.00 88.56 204 MET A CA 1
ATOM 1537 C C . MET A 1 204 ? -13.641 9.731 24.311 1.00 88.56 204 MET A C 1
ATOM 1539 O O . MET A 1 204 ? -14.642 10.328 24.701 1.00 88.56 204 MET A O 1
ATOM 1543 N N . VAL A 1 205 ? -13.634 9.084 23.142 1.00 92.00 205 VAL A N 1
ATOM 1544 C CA . VAL A 1 205 ? -14.833 8.999 22.292 1.00 92.00 205 VAL A CA 1
ATOM 1545 C C . VAL A 1 205 ? -15.941 8.210 22.987 1.00 92.00 205 VAL A C 1
ATOM 1547 O O . VAL A 1 205 ? -17.094 8.645 22.977 1.00 92.00 205 VAL A O 1
ATOM 1550 N N . ARG A 1 206 ? -15.612 7.076 23.616 1.00 93.38 206 ARG A N 1
ATOM 1551 C CA . ARG A 1 206 ? -16.584 6.269 24.365 1.00 93.38 206 ARG A CA 1
ATOM 1552 C C . ARG A 1 206 ? -17.196 7.073 25.514 1.00 93.38 206 ARG A C 1
ATOM 1554 O O . ARG A 1 206 ? -18.421 7.098 25.625 1.00 93.38 206 ARG A O 1
ATOM 1561 N N . ASP A 1 207 ? -16.373 7.776 26.283 1.00 92.62 207 ASP A N 1
ATOM 1562 C CA . ASP A 1 207 ? -16.808 8.590 27.418 1.00 92.62 207 ASP A CA 1
ATOM 1563 C C . ASP A 1 207 ? -17.728 9.729 26.956 1.00 92.62 207 ASP A C 1
ATOM 1565 O O . ASP A 1 207 ? -18.820 9.914 27.493 1.00 92.62 207 ASP A O 1
ATOM 1569 N N . ARG A 1 208 ? -17.376 10.413 25.856 1.00 91.38 208 ARG A N 1
ATOM 1570 C CA . ARG A 1 208 ? -18.223 11.454 25.246 1.00 91.38 208 ARG A CA 1
ATOM 1571 C C . ARG A 1 208 ? -19.578 10.921 24.795 1.00 91.38 208 ARG A C 1
ATOM 1573 O O . ARG A 1 208 ? -20.588 11.597 24.975 1.00 91.38 208 ARG A 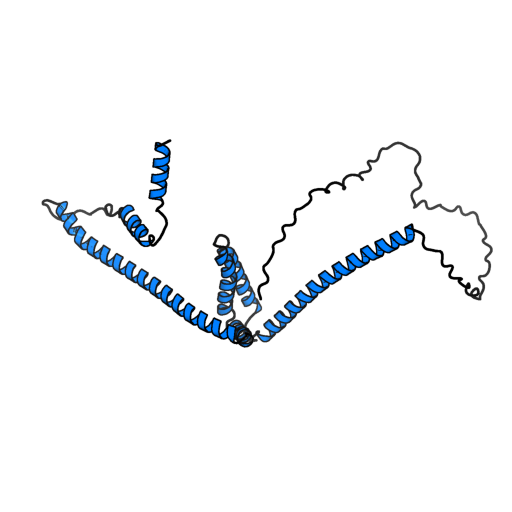O 1
ATOM 1580 N N . VAL A 1 209 ? -19.625 9.721 24.219 1.00 93.19 209 VAL A N 1
ATOM 1581 C CA . VAL A 1 209 ? -20.893 9.090 23.824 1.00 93.19 209 VAL A CA 1
ATOM 1582 C C . VAL A 1 209 ? -21.739 8.764 25.055 1.00 93.19 209 VAL A C 1
ATOM 1584 O O . VAL A 1 209 ? -22.947 9.016 25.046 1.00 93.19 209 VAL A O 1
ATOM 1587 N N . THR A 1 210 ? -21.128 8.260 26.131 1.00 92.62 210 THR A N 1
ATOM 1588 C CA . THR A 1 210 ? -21.856 7.981 27.376 1.00 92.62 210 THR A CA 1
ATOM 1589 C C . THR A 1 210 ? -22.345 9.251 28.063 1.00 92.62 210 THR A C 1
ATOM 1591 O O . THR A 1 210 ? -23.489 9.278 28.514 1.00 92.62 210 THR A O 1
ATOM 1594 N N . ASP A 1 211 ? -21.551 10.321 28.072 1.00 92.88 211 ASP A N 1
ATOM 1595 C CA . ASP A 1 211 ? -21.930 11.620 28.632 1.00 92.88 211 ASP A CA 1
ATOM 1596 C C . ASP A 1 211 ? -23.115 12.221 27.879 1.00 92.88 211 ASP A C 1
ATOM 1598 O O . ASP A 1 211 ? -24.078 12.675 28.496 1.00 92.88 211 ASP A O 1
ATOM 1602 N N . LEU A 1 212 ? -23.097 12.157 26.544 1.00 89.81 212 LEU A N 1
ATOM 1603 C CA . LEU A 1 212 ? -24.219 12.593 25.711 1.00 89.81 212 LEU A CA 1
ATOM 1604 C C . LEU A 1 212 ? -25.478 11.773 25.993 1.00 89.81 212 LEU A C 1
ATOM 1606 O O . LEU A 1 212 ? -26.569 12.331 26.127 1.00 89.81 212 LEU A O 1
ATOM 1610 N N . GLN A 1 213 ? -25.342 10.453 26.130 1.00 94.00 213 GLN A N 1
ATOM 1611 C CA . GLN A 1 213 ? -26.468 9.589 26.470 1.00 94.00 213 GLN A CA 1
ATOM 1612 C C . GLN A 1 213 ? -27.033 9.920 27.860 1.00 94.00 213 GLN A C 1
ATOM 1614 O O . GLN A 1 213 ? -28.252 9.952 28.045 1.00 94.00 213 GLN A O 1
ATOM 1619 N N . GLN A 1 214 ? -26.168 10.191 28.839 1.00 91.69 214 GLN A N 1
ATOM 1620 C CA . GLN A 1 214 ? -26.573 10.590 30.186 1.00 91.69 214 GLN A CA 1
ATOM 1621 C C . GLN A 1 214 ? -27.222 11.977 30.198 1.00 91.69 214 GLN A C 1
ATOM 1623 O O . GLN A 1 214 ? -28.242 12.164 30.860 1.00 91.69 214 GLN A O 1
ATOM 1628 N N . GLN A 1 215 ? -26.692 12.934 29.439 1.00 92.38 215 GLN A N 1
ATOM 1629 C CA . GLN A 1 215 ? -27.250 14.277 29.320 1.00 92.38 215 GLN A CA 1
ATOM 1630 C C . GLN A 1 215 ? -28.619 14.256 28.636 1.00 92.38 215 GLN A C 1
ATOM 1632 O O . GLN A 1 215 ? -29.541 14.916 29.106 1.00 92.38 215 GLN A O 1
ATOM 1637 N N . ALA A 1 216 ? -28.796 13.441 27.594 1.00 86.69 216 ALA A N 1
ATOM 1638 C CA . ALA A 1 216 ? -30.092 13.241 26.952 1.00 86.69 216 ALA A CA 1
ATOM 1639 C C . ALA A 1 216 ? -31.128 12.652 27.924 1.00 86.69 216 ALA A C 1
ATOM 1641 O O . ALA A 1 216 ? -32.261 13.128 27.980 1.00 86.69 216 ALA A O 1
ATOM 1642 N N . ARG A 1 217 ? -30.734 11.664 28.742 1.00 92.81 217 ARG A N 1
ATOM 1643 C CA . ARG A 1 217 ? -31.608 11.093 29.781 1.00 92.81 217 ARG A CA 1
ATOM 1644 C C . ARG A 1 217 ? -31.976 12.117 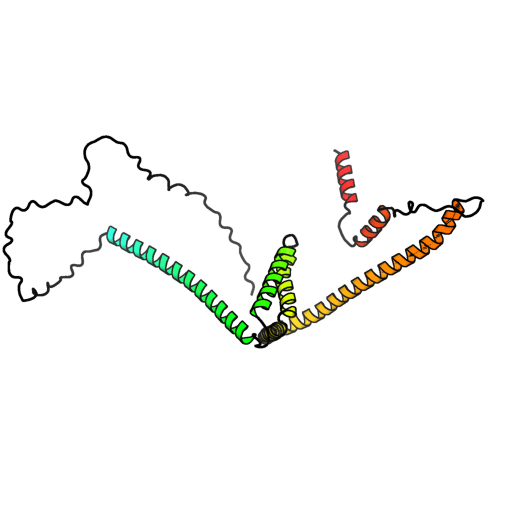30.857 1.00 92.81 217 ARG A C 1
ATOM 1646 O O . ARG A 1 217 ? -33.140 12.174 31.241 1.00 92.81 217 ARG A O 1
ATOM 1653 N N . LYS A 1 218 ? -31.018 12.935 31.309 1.00 90.62 218 LYS A N 1
ATOM 1654 C CA . LYS A 1 218 ? -31.271 14.028 32.263 1.00 90.62 218 LYS A CA 1
ATOM 1655 C C . LYS A 1 218 ? -32.230 15.063 31.676 1.00 90.62 218 LYS A C 1
ATOM 1657 O O . LYS A 1 218 ? -33.251 15.327 32.289 1.00 90.62 218 LYS A O 1
ATOM 1662 N N . MET A 1 219 ? -32.008 15.518 30.439 1.00 85.25 219 MET A N 1
ATOM 1663 C CA . MET A 1 219 ? -32.924 16.446 29.758 1.00 85.25 219 MET A CA 1
ATOM 1664 C C . MET A 1 219 ? -34.346 15.885 29.618 1.00 85.25 219 MET A C 1
ATOM 1666 O O . MET A 1 219 ? -35.314 16.616 29.797 1.00 85.25 219 MET A O 1
ATOM 1670 N N . GLN A 1 220 ? -34.498 14.586 29.336 1.00 86.62 220 GLN A N 1
ATOM 1671 C CA . GLN A 1 220 ? -35.817 13.944 29.303 1.00 86.62 220 GLN A CA 1
ATOM 1672 C C . GLN A 1 220 ? -36.498 13.927 30.679 1.00 86.62 220 GLN A C 1
ATOM 1674 O O . GLN A 1 220 ? -37.715 14.101 30.768 1.00 86.62 220 GLN A O 1
ATOM 1679 N N . GLN A 1 221 ? -35.734 13.705 31.750 1.00 87.81 221 GLN A N 1
ATOM 1680 C CA . GLN A 1 221 ? -36.251 13.703 33.118 1.00 87.81 221 GLN A CA 1
ATOM 1681 C C . GLN A 1 221 ? -36.593 15.116 33.595 1.00 87.81 221 GLN A C 1
ATOM 1683 O O . GLN A 1 221 ? -37.683 15.317 34.129 1.00 87.81 221 GLN A O 1
ATOM 1688 N N . ASP A 1 222 ? -35.734 16.095 33.330 1.00 89.50 222 ASP A N 1
ATOM 1689 C CA . ASP A 1 222 ? -35.955 17.502 33.663 1.00 89.50 222 ASP A CA 1
ATOM 1690 C C . ASP A 1 222 ? -37.199 18.026 32.941 1.00 89.50 222 ASP A C 1
ATOM 1692 O O . ASP A 1 222 ? -38.109 18.534 33.589 1.00 89.50 222 ASP A O 1
ATOM 1696 N N . PHE A 1 223 ? -37.336 17.755 31.636 1.00 78.88 223 PHE A N 1
ATOM 1697 C CA . PHE A 1 223 ? -38.528 18.128 30.870 1.00 78.88 223 PHE A CA 1
ATOM 1698 C C . PHE A 1 223 ? -39.807 17.481 31.415 1.00 78.88 223 PHE A C 1
ATOM 1700 O O . PHE A 1 223 ? -40.845 18.133 31.507 1.00 78.88 223 PHE A O 1
ATOM 1707 N N . LYS A 1 224 ? -39.758 16.206 31.824 1.00 79.00 224 LYS A N 1
ATOM 1708 C CA . LYS A 1 224 ? -40.915 15.527 32.430 1.00 79.00 224 LYS A CA 1
ATOM 1709 C C . LYS A 1 224 ? -41.302 16.142 33.779 1.00 79.00 224 LYS A C 1
ATOM 1711 O O . LYS A 1 224 ? -42.488 16.203 34.103 1.00 79.00 224 LYS A O 1
ATOM 1716 N N . THR A 1 225 ? -40.320 16.572 34.565 1.00 78.94 225 THR A N 1
ATOM 1717 C CA . THR A 1 225 ? -40.525 17.140 35.906 1.00 78.94 225 THR A CA 1
ATOM 1718 C C . THR A 1 225 ? -41.015 18.586 35.820 1.00 78.94 225 THR A C 1
ATOM 1720 O O . THR A 1 225 ? -41.958 18.962 36.512 1.00 78.94 225 THR A O 1
ATOM 1723 N N . GLU A 1 226 ? -40.456 19.359 34.892 1.00 78.81 226 GLU A N 1
ATOM 1724 C CA . GLU A 1 226 ? -40.886 20.712 34.548 1.00 78.81 226 GLU A CA 1
ATOM 1725 C C . GLU A 1 226 ? -42.302 20.713 33.966 1.00 78.81 226 GLU A C 1
ATOM 1727 O O . GLU A 1 226 ? -43.168 21.420 34.474 1.00 78.81 226 GLU A O 1
ATOM 1732 N N . ALA A 1 227 ? -42.600 19.840 32.996 1.00 71.12 227 ALA A N 1
ATOM 1733 C CA . ALA A 1 227 ? -43.949 19.693 32.453 1.00 71.12 227 ALA A CA 1
ATOM 1734 C C . ALA A 1 227 ? -44.961 19.306 33.545 1.00 71.12 227 ALA A C 1
ATOM 1736 O O . ALA A 1 227 ? -46.054 19.863 33.601 1.00 71.12 227 ALA A O 1
ATOM 1737 N N . ARG A 1 228 ? -44.599 18.407 34.471 1.00 73.25 228 ARG A N 1
ATOM 1738 C CA . ARG A 1 228 ? -45.468 18.032 35.600 1.00 73.25 228 ARG A CA 1
ATOM 1739 C C . ARG A 1 228 ? -45.772 19.210 36.536 1.00 73.25 228 ARG A C 1
ATOM 1741 O O . ARG A 1 228 ? -46.871 19.253 37.080 1.00 73.25 228 ARG A O 1
ATOM 1748 N N . ASN A 1 229 ? -44.839 20.144 36.712 1.00 74.81 229 ASN A N 1
ATOM 1749 C CA . ASN A 1 229 ? -44.989 21.293 37.611 1.00 74.81 229 ASN A CA 1
ATOM 1750 C C . ASN A 1 229 ? -45.609 22.523 36.922 1.00 74.81 229 ASN A C 1
ATOM 1752 O O . ASN A 1 229 ? -46.318 23.291 37.570 1.00 74.81 229 ASN A O 1
ATOM 1756 N N . ALA A 1 230 ? -45.397 22.685 35.613 1.00 67.62 230 ALA A N 1
ATOM 1757 C CA . ALA A 1 230 ? -45.949 23.771 34.803 1.00 67.62 230 ALA A CA 1
ATOM 1758 C C . ALA A 1 230 ? -47.408 23.527 34.379 1.00 67.62 230 ALA A C 1
ATOM 1760 O O . ALA A 1 230 ? -48.188 24.468 34.253 1.00 67.62 230 ALA A O 1
ATOM 1761 N N . VAL A 1 231 ? -47.814 22.265 34.199 1.00 63.09 231 VAL A N 1
ATOM 1762 C CA . VAL A 1 231 ? -49.204 21.906 33.872 1.00 63.09 231 VAL A CA 1
ATOM 1763 C C . VAL A 1 231 ? -50.213 22.408 34.920 1.00 63.09 231 VAL A C 1
ATOM 1765 O O . VAL A 1 231 ? -51.176 23.057 34.517 1.00 63.09 231 VAL A O 1
ATOM 1768 N N . PRO A 1 232 ? -50.045 22.195 36.242 1.00 61.50 232 PRO A N 1
ATOM 1769 C CA . PRO A 1 232 ? -51.021 22.662 37.226 1.00 61.50 232 PRO A CA 1
ATOM 1770 C C . PRO A 1 232 ? -51.046 24.187 37.387 1.00 61.50 232 PRO A C 1
ATOM 1772 O O . PRO A 1 232 ? -52.111 24.730 37.664 1.00 61.50 232 PRO A O 1
ATOM 1775 N N . SER A 1 233 ? -49.925 24.895 37.209 1.00 60.81 233 SER A N 1
ATOM 1776 C CA . SER A 1 233 ? -49.888 26.363 37.304 1.00 60.81 233 SER A CA 1
ATOM 1777 C C . SER A 1 233 ? -50.519 27.033 36.083 1.00 60.81 233 SER A C 1
ATOM 1779 O O . SER A 1 233 ? -51.315 27.956 36.254 1.00 60.81 233 SER A O 1
ATOM 1781 N N . ALA A 1 234 ? -50.261 26.513 34.879 1.00 59.44 234 ALA A N 1
ATOM 1782 C CA . ALA A 1 234 ? -50.932 26.949 33.657 1.00 59.44 234 ALA A CA 1
ATOM 1783 C C . ALA A 1 234 ? -52.442 26.660 33.717 1.00 59.44 234 ALA A C 1
ATOM 1785 O O . ALA A 1 234 ? -53.258 27.537 33.439 1.00 59.44 234 ALA A O 1
ATOM 1786 N N . LEU A 1 235 ? -52.841 25.469 34.176 1.00 55.78 235 LEU A N 1
ATOM 1787 C CA . LEU A 1 235 ? -54.255 25.120 34.358 1.00 55.78 235 LEU A CA 1
ATOM 1788 C C . LEU A 1 235 ? -54.960 26.073 35.343 1.00 55.78 235 LEU A C 1
ATOM 1790 O O . LEU A 1 235 ? -56.115 26.436 35.139 1.00 55.78 235 LEU A O 1
ATOM 1794 N N . LYS A 1 236 ? -54.250 26.537 36.380 1.00 56.34 236 LYS A N 1
ATOM 1795 C CA . LYS A 1 236 ? -54.769 27.476 37.387 1.00 56.34 236 LYS A CA 1
ATOM 1796 C C . LYS A 1 236 ? -54.885 28.910 36.869 1.00 56.34 236 LYS A C 1
ATOM 1798 O O . LYS A 1 236 ? -55.802 29.614 37.272 1.00 56.34 236 LYS A O 1
ATOM 1803 N N . SER A 1 237 ? -53.998 29.337 35.967 1.00 59.31 237 SER A N 1
ATOM 1804 C CA . SER A 1 237 ? -54.118 30.641 35.299 1.00 59.31 237 SER A CA 1
ATOM 1805 C C . SER A 1 237 ? -55.248 30.688 34.267 1.00 59.31 237 SER A C 1
ATOM 1807 O O . SER A 1 237 ? -55.756 31.768 33.985 1.00 59.31 237 SER A O 1
ATOM 1809 N N . PHE A 1 238 ? -55.661 29.536 33.726 1.00 48.50 238 PHE A N 1
ATOM 1810 C CA . PHE A 1 238 ? -56.748 29.452 32.744 1.00 48.50 238 PHE A CA 1
ATOM 1811 C C . PHE A 1 238 ? -58.137 29.206 33.355 1.00 48.50 238 PHE A C 1
ATOM 1813 O O . PHE A 1 238 ? -59.131 29.420 32.666 1.00 48.50 238 PHE A O 1
ATOM 1820 N N . LEU A 1 239 ? -58.240 28.812 34.630 1.00 47.97 239 LEU A N 1
ATOM 1821 C CA . LEU A 1 239 ? -59.523 28.621 35.315 1.00 47.97 239 LEU A CA 1
ATOM 1822 C C . LEU A 1 239 ? -59.671 29.538 36.546 1.00 47.97 239 LEU A C 1
ATOM 1824 O O . LEU A 1 239 ? -59.354 29.124 37.667 1.00 47.97 239 LEU A O 1
ATOM 1828 N N . PRO A 1 240 ? -60.235 30.752 36.399 1.00 45.75 240 PRO A N 1
ATOM 1829 C CA . PRO A 1 240 ? -60.767 31.497 37.528 1.00 45.75 240 PRO A CA 1
ATOM 1830 C C . PRO A 1 240 ? -62.159 30.939 37.869 1.00 45.75 240 PRO A C 1
ATOM 1832 O O . PRO A 1 240 ? -63.181 31.472 37.457 1.00 45.75 240 PRO A O 1
ATOM 1835 N N . GLY A 1 241 ? -62.174 29.837 38.624 1.00 47.06 241 GLY A N 1
ATOM 1836 C CA . GLY A 1 241 ? -63.381 29.250 39.216 1.00 47.06 241 GLY A CA 1
ATOM 1837 C C . GLY A 1 241 ? -64.162 28.304 38.297 1.00 47.06 241 GLY A C 1
ATOM 1838 O O . GLY A 1 241 ? -64.861 28.740 37.392 1.00 47.06 241 GLY A O 1
ATOM 1839 N N . GLY A 1 242 ? -64.112 27.000 38.595 1.00 38.84 242 GLY A N 1
ATOM 1840 C CA . GLY A 1 242 ? -65.071 26.019 38.065 1.00 38.84 242 GLY A CA 1
ATOM 1841 C C . GLY A 1 242 ? -64.452 24.706 37.591 1.00 38.84 242 GLY A C 1
ATOM 1842 O O . GLY A 1 242 ? -63.900 24.656 36.507 1.00 38.84 242 GLY A O 1
ATOM 1843 N N . SER A 1 243 ? -64.573 23.674 38.435 1.00 40.00 243 SER A N 1
ATOM 1844 C CA . SER A 1 243 ? -64.470 22.217 38.197 1.00 40.00 243 SER A CA 1
ATOM 1845 C C . SER A 1 243 ? -63.677 21.681 36.992 1.00 40.00 243 SER A C 1
ATOM 1847 O O . SER A 1 243 ? -64.009 21.899 35.830 1.00 40.00 243 SER A O 1
ATOM 1849 N N . ALA A 1 244 ? -62.698 20.842 37.335 1.00 43.84 244 ALA A N 1
ATOM 1850 C CA . ALA A 1 244 ? -61.916 19.989 36.456 1.00 43.84 244 ALA A CA 1
ATOM 1851 C C . ALA A 1 244 ? -62.798 19.040 35.633 1.00 43.84 244 ALA A C 1
ATOM 1853 O O . ALA A 1 244 ? -63.379 18.128 36.202 1.00 43.84 244 ALA A O 1
ATOM 1854 N N . ASP A 1 245 ? -62.866 19.270 34.323 1.00 42.69 245 ASP A N 1
ATOM 1855 C CA . ASP A 1 245 ? -63.009 18.244 33.281 1.00 42.69 245 ASP A CA 1
ATOM 1856 C C . ASP A 1 245 ? -62.968 18.931 31.907 1.00 42.69 245 ASP A C 1
ATOM 1858 O O . ASP A 1 245 ? -63.990 19.301 31.336 1.00 42.69 245 ASP A O 1
ATOM 1862 N N . ALA A 1 246 ? -61.769 19.146 31.364 1.00 34.38 246 ALA A N 1
ATOM 1863 C CA . ALA A 1 246 ? -61.605 19.427 29.940 1.00 34.38 246 ALA A CA 1
ATOM 1864 C C . ALA A 1 246 ? -60.196 19.046 29.475 1.00 34.38 246 ALA A C 1
ATOM 1866 O O . ALA A 1 246 ? -59.188 19.498 30.019 1.00 34.38 246 ALA A O 1
ATOM 1867 N N . ALA A 1 247 ? -60.153 18.191 28.456 1.00 43.97 247 ALA A N 1
ATOM 1868 C CA . ALA A 1 247 ? -58.953 17.752 27.763 1.00 43.97 247 ALA A CA 1
ATOM 1869 C C . ALA A 1 247 ? -58.135 18.946 27.242 1.00 43.97 247 ALA A C 1
ATOM 1871 O O . ALA A 1 247 ? -58.659 19.824 26.558 1.00 43.97 247 ALA A O 1
ATOM 1872 N N . VAL A 1 248 ? -56.834 18.960 27.541 1.00 40.84 248 VAL A N 1
ATOM 1873 C CA . VAL A 1 248 ? -55.910 20.007 27.087 1.00 40.84 248 VAL A CA 1
ATOM 1874 C C . VAL A 1 248 ? -55.293 19.598 25.742 1.00 40.84 248 VAL A C 1
ATOM 1876 O O . VAL A 1 248 ? -54.717 18.510 25.651 1.00 40.84 248 VAL A O 1
ATOM 1879 N N . PRO A 1 249 ? -55.360 20.439 24.693 1.00 40.97 249 PRO A N 1
ATOM 1880 C CA . PRO A 1 249 ? -54.693 20.166 23.428 1.00 40.97 249 PRO A CA 1
ATOM 1881 C C . PRO A 1 249 ? -53.172 20.335 23.559 1.00 40.97 249 PRO A C 1
ATOM 1883 O O . PRO A 1 249 ? -52.661 21.381 23.962 1.00 40.97 249 PRO A O 1
ATOM 1886 N N . VAL A 1 250 ? -52.441 19.294 23.155 1.00 41.72 250 VAL A N 1
ATOM 1887 C CA . VAL A 1 250 ? -50.973 19.213 23.047 1.00 41.72 250 VAL A CA 1
ATOM 1888 C C . VAL A 1 250 ? -50.485 20.053 21.854 1.00 41.72 250 VAL A C 1
ATOM 1890 O O . VAL A 1 250 ? -49.947 19.531 20.884 1.00 41.72 250 VAL A O 1
ATOM 1893 N N . ALA A 1 251 ? -50.740 21.362 21.868 1.00 38.09 251 ALA A N 1
ATOM 1894 C CA . ALA A 1 251 ? -50.381 22.258 20.762 1.00 38.09 251 ALA A CA 1
ATOM 1895 C C . ALA A 1 251 ? -49.489 23.444 21.173 1.00 38.09 251 ALA A C 1
ATOM 1897 O O . ALA A 1 251 ? -48.951 24.120 20.301 1.00 38.09 251 ALA A O 1
ATOM 1898 N N . ALA A 1 252 ? -49.268 23.679 22.470 1.00 41.16 252 ALA A N 1
ATOM 1899 C CA . ALA A 1 252 ? -48.558 24.868 22.960 1.00 41.16 252 ALA A CA 1
ATOM 1900 C C . ALA A 1 252 ? -47.157 24.596 23.541 1.00 41.16 252 ALA A C 1
ATOM 1902 O O . ALA A 1 252 ? -46.665 25.375 24.348 1.00 41.16 252 ALA A O 1
ATOM 1903 N N . VAL A 1 253 ? -46.484 23.519 23.122 1.00 44.94 253 VAL A N 1
ATOM 1904 C CA . VAL A 1 253 ? -45.049 23.325 23.401 1.00 44.94 253 VAL A CA 1
ATOM 1905 C C . VAL A 1 253 ? -44.321 23.081 22.086 1.00 44.94 253 VAL A C 1
ATOM 1907 O O . VAL A 1 253 ? -43.867 21.985 21.773 1.00 44.94 253 VAL A O 1
ATOM 1910 N N . ARG A 1 254 ? -44.253 24.129 21.267 1.00 41.97 254 ARG A N 1
ATOM 1911 C CA . ARG A 1 254 ? -43.182 24.258 20.281 1.00 41.97 254 ARG A CA 1
ATOM 1912 C C . ARG A 1 254 ? -42.055 24.993 21.002 1.00 41.97 254 ARG A C 1
ATOM 1914 O O . ARG A 1 254 ? -42.283 26.151 21.348 1.00 41.97 254 ARG A O 1
ATOM 1921 N N . PRO A 1 255 ? -40.885 24.382 21.272 1.00 45.53 255 PRO A N 1
ATOM 1922 C CA . PRO A 1 255 ? -39.749 25.187 21.691 1.00 45.53 255 PRO A CA 1
ATOM 1923 C C . PRO A 1 255 ? -39.495 26.180 20.559 1.00 45.53 255 PRO A C 1
ATOM 1925 O O . PRO A 1 255 ? -39.445 25.779 19.389 1.00 45.53 255 PRO A O 1
ATOM 1928 N N . SER A 1 256 ? -39.428 27.471 20.882 1.00 43.28 256 SER A N 1
ATOM 1929 C CA . SER A 1 256 ? -39.034 28.466 19.897 1.00 43.28 256 SER A CA 1
ATOM 1930 C C . SER A 1 256 ? -37.695 28.004 19.333 1.00 43.28 256 SER A C 1
ATOM 1932 O O . SER A 1 256 ? -36.729 27.733 20.049 1.00 43.28 256 SER A O 1
ATOM 1934 N N . THR A 1 257 ? -37.664 27.818 18.019 1.00 44.03 257 THR A N 1
ATOM 1935 C CA . THR A 1 257 ? -36.488 27.332 17.298 1.00 44.03 257 THR A CA 1
ATOM 1936 C C . THR A 1 257 ? -35.268 28.213 17.566 1.00 44.03 257 THR A C 1
ATOM 1938 O O . THR A 1 257 ? -34.145 27.748 17.441 1.00 44.03 257 THR A O 1
ATOM 1941 N N . GLU A 1 258 ? -35.481 29.455 18.003 1.00 49.56 258 GLU A N 1
ATOM 1942 C CA . GLU A 1 258 ? -34.446 30.414 18.377 1.00 49.56 258 GLU A CA 1
ATOM 1943 C C . GLU A 1 258 ? -33.659 30.037 19.636 1.00 49.56 258 GLU A C 1
ATOM 1945 O O . GLU A 1 258 ? -32.448 30.229 19.637 1.00 49.56 258 GLU A O 1
ATOM 1950 N N . GLU A 1 259 ? -34.271 29.453 20.672 1.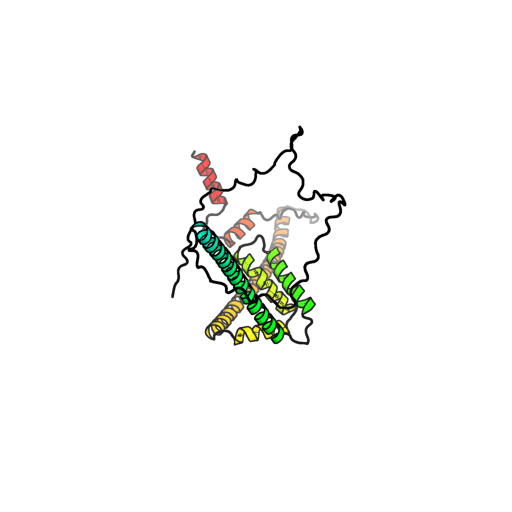00 53.25 259 GLU A N 1
ATOM 1951 C CA . GLU A 1 259 ? -33.538 29.102 21.901 1.00 53.25 259 GLU A CA 1
ATOM 1952 C C . GLU A 1 259 ? -32.640 27.876 21.683 1.00 53.25 259 GLU A C 1
ATOM 1954 O O . GLU A 1 259 ? -31.486 27.830 22.118 1.00 53.25 259 GLU A O 1
ATOM 1959 N N . VAL A 1 260 ? -33.141 26.899 20.921 1.00 54.78 260 VAL A N 1
ATOM 1960 C CA . VAL A 1 260 ? -32.369 25.715 20.524 1.00 54.78 260 VAL A CA 1
ATOM 1961 C C . VAL A 1 260 ? -31.239 26.114 19.576 1.00 54.78 260 VAL A C 1
ATOM 1963 O O . VAL A 1 260 ? -30.121 25.629 19.732 1.00 54.78 260 VAL A O 1
ATOM 1966 N N . VAL A 1 261 ? -31.491 27.040 18.644 1.00 55.34 261 VAL A N 1
ATOM 1967 C CA . VAL A 1 261 ? -30.462 27.572 17.739 1.00 55.34 261 VAL A CA 1
ATOM 1968 C C . VAL A 1 261 ? -29.412 28.371 18.511 1.00 55.34 261 VAL A C 1
ATOM 1970 O O . VAL A 1 261 ? -28.234 28.103 18.320 1.00 55.34 261 VAL A O 1
ATOM 1973 N N . ALA A 1 262 ? -29.792 29.245 19.447 1.00 60.59 262 ALA A N 1
ATOM 1974 C CA . ALA A 1 262 ? -28.845 30.022 20.254 1.00 60.59 262 ALA A CA 1
ATOM 1975 C C . ALA A 1 262 ? -27.977 29.135 21.166 1.00 60.59 262 ALA A C 1
ATOM 1977 O O . ALA A 1 262 ? -26.781 29.372 21.339 1.00 60.59 262 ALA A O 1
ATOM 1978 N N . LYS A 1 263 ? -28.551 28.063 21.725 1.00 60.69 263 LYS A N 1
ATOM 1979 C CA . LYS A 1 263 ? -27.810 27.102 22.555 1.00 60.69 263 LYS A CA 1
ATOM 1980 C C . LYS A 1 263 ? -26.860 26.230 21.733 1.00 60.69 263 LYS A C 1
ATOM 1982 O O . LYS A 1 263 ? -25.781 25.892 22.213 1.00 60.69 263 LYS A O 1
ATOM 1987 N N . VAL A 1 264 ? -27.241 25.891 20.502 1.00 55.69 264 VAL A N 1
ATOM 1988 C CA . VAL A 1 264 ? -26.386 25.198 19.528 1.00 55.69 264 VAL A CA 1
ATOM 1989 C C . VAL A 1 264 ? -25.268 26.123 19.034 1.00 55.69 264 VAL A C 1
ATOM 1991 O O . VAL A 1 264 ? -24.117 25.708 18.971 1.00 55.69 264 VAL A O 1
ATOM 1994 N N . GLU A 1 265 ? -25.562 27.395 18.785 1.00 54.12 265 GLU A N 1
ATOM 1995 C CA . GLU A 1 265 ? -24.605 28.418 18.344 1.00 54.12 265 GLU A CA 1
ATOM 1996 C C . GLU A 1 265 ? -23.538 28.696 19.419 1.00 54.12 265 GLU A C 1
ATOM 1998 O O . GLU A 1 265 ? -22.341 28.700 19.125 1.00 54.12 265 GLU A O 1
ATOM 2003 N N . ASN A 1 266 ? -23.941 28.748 20.693 1.00 61.72 266 ASN A N 1
ATOM 2004 C CA . ASN A 1 266 ? -23.021 28.814 21.833 1.00 61.72 266 ASN A CA 1
ATOM 2005 C C . ASN A 1 266 ? -22.210 27.521 22.051 1.00 61.72 266 ASN A C 1
ATOM 2007 O O . ASN A 1 266 ? -21.147 27.564 22.665 1.00 61.72 266 ASN A O 1
ATOM 2011 N N . MET A 1 267 ? -22.675 26.375 21.542 1.00 53.38 267 MET A N 1
ATOM 2012 C CA . MET A 1 267 ? -21.944 25.101 21.610 1.00 53.38 267 MET A CA 1
ATOM 2013 C C . MET A 1 267 ? -20.841 24.992 20.548 1.00 53.38 267 MET A C 1
ATOM 2015 O O . MET A 1 267 ? -19.863 24.278 20.760 1.00 53.38 267 MET A O 1
ATOM 2019 N N . TYR A 1 268 ? -20.984 25.699 19.421 1.00 47.88 268 TYR A N 1
ATOM 2020 C CA . TYR A 1 268 ? -20.028 25.674 18.308 1.00 47.88 268 TYR A CA 1
ATOM 2021 C C . TYR A 1 268 ? -19.137 26.922 18.228 1.00 47.88 268 TYR A C 1
ATOM 2023 O O . TYR A 1 268 ? -18.085 26.872 17.588 1.00 47.88 268 TYR A O 1
ATOM 2031 N N . SER A 1 269 ? -19.481 28.014 18.917 1.00 50.88 269 SER A N 1
ATOM 2032 C CA . SER A 1 269 ? -18.614 29.189 19.032 1.00 50.88 269 SER A CA 1
ATOM 2033 C C . SER A 1 269 ? -17.585 29.020 20.149 1.00 50.88 269 SER A C 1
ATOM 2035 O O . SER A 1 269 ? -17.676 29.578 21.239 1.00 50.88 269 SER A O 1
ATOM 2037 N N . THR A 1 270 ? -16.539 28.255 19.853 1.00 47.66 270 THR A N 1
ATOM 2038 C CA . THR A 1 270 ? -15.231 28.521 20.449 1.00 47.66 270 THR A CA 1
ATOM 2039 C C . THR A 1 270 ? -14.242 28.782 19.323 1.00 47.66 270 THR A C 1
ATOM 2041 O O . THR A 1 270 ? -13.776 27.870 18.650 1.00 47.66 270 THR A O 1
ATOM 2044 N N . ARG A 1 271 ? -13.915 30.074 19.170 1.00 45.00 271 ARG A N 1
ATOM 2045 C CA . ARG A 1 271 ? -12.783 30.639 18.415 1.00 45.00 271 ARG A CA 1
ATOM 2046 C C . ARG A 1 271 ? -12.962 30.747 16.883 1.00 45.00 271 ARG A C 1
ATOM 2048 O O . ARG A 1 271 ? -12.519 29.897 16.122 1.00 45.00 271 ARG A O 1
ATOM 2055 N N . GLY A 1 272 ? -13.430 31.921 16.439 1.00 45.59 272 GLY A N 1
ATOM 2056 C CA . GLY A 1 272 ? -12.688 32.673 15.413 1.00 45.59 272 GLY A CA 1
ATOM 2057 C C . GLY A 1 272 ? -13.313 32.957 14.040 1.00 45.59 272 GLY A C 1
ATOM 2058 O O . GLY A 1 272 ? -12.552 33.357 13.162 1.00 45.59 272 GLY A O 1
ATOM 2059 N N . LYS A 1 273 ? -14.624 32.794 13.806 1.00 45.22 273 LYS A N 1
ATOM 2060 C CA . LYS A 1 273 ? -15.287 33.301 12.581 1.00 45.22 273 LYS A CA 1
ATOM 2061 C C . LYS A 1 273 ? -16.698 33.836 12.888 1.00 45.22 273 LYS A C 1
ATOM 2063 O O . LYS A 1 273 ? -17.398 33.160 13.640 1.00 45.22 273 LYS A O 1
ATOM 2068 N N . PRO A 1 274 ? -17.097 35.005 12.344 1.00 51.16 274 PRO A N 1
ATOM 2069 C CA . PRO A 1 274 ? -18.411 35.599 12.592 1.00 51.16 274 PRO A CA 1
ATOM 2070 C C . PRO A 1 274 ? -19.534 34.704 12.061 1.00 51.16 274 PRO A C 1
ATOM 2072 O O . PRO A 1 274 ? -19.382 34.025 11.039 1.00 51.16 274 PRO A O 1
ATOM 2075 N N . GLY A 1 275 ? -20.642 34.667 12.799 1.00 57.66 275 GLY A N 1
ATOM 2076 C CA . GLY A 1 275 ? -21.804 33.843 12.478 1.00 57.66 275 GLY A CA 1
ATOM 2077 C C . GLY A 1 275 ? -22.490 34.315 11.196 1.00 57.66 275 GLY A C 1
ATOM 2078 O O . GLY A 1 275 ? -22.450 35.488 10.840 1.00 57.66 275 GLY A O 1
ATOM 2079 N N . VAL A 1 276 ? -23.166 33.403 10.492 1.00 52.62 276 VAL A N 1
ATOM 2080 C CA . VAL A 1 276 ? -23.803 33.664 9.182 1.00 52.62 276 VAL A CA 1
ATOM 2081 C C . VAL A 1 276 ? -24.807 34.831 9.228 1.00 52.62 276 VAL A C 1
ATOM 2083 O O . VAL A 1 276 ? -24.990 35.520 8.229 1.00 52.62 276 VAL A O 1
ATOM 2086 N N . LYS A 1 277 ? -25.413 35.108 10.391 1.00 52.81 277 LYS A N 1
ATOM 2087 C CA . LYS A 1 277 ? -26.297 36.268 10.594 1.00 52.81 277 LYS A CA 1
ATOM 2088 C C . LYS A 1 277 ? -25.555 37.605 10.510 1.00 52.81 277 LYS A C 1
ATOM 2090 O O . LYS A 1 277 ? -26.078 38.534 9.908 1.00 52.81 277 LYS A O 1
ATOM 2095 N N . GLU A 1 278 ? -24.338 37.679 11.043 1.00 60.72 278 GLU A N 1
ATOM 2096 C CA . GLU A 1 278 ? -23.508 38.890 11.008 1.00 60.72 278 GLU A CA 1
ATOM 2097 C C . GLU A 1 278 ? -23.063 39.200 9.573 1.00 60.72 278 GLU A C 1
ATOM 2099 O O . GLU A 1 278 ? -23.093 40.351 9.154 1.00 60.72 278 GLU A O 1
ATOM 2104 N N . VAL A 1 279 ? -22.764 38.166 8.777 1.00 58.06 279 VAL A N 1
ATOM 2105 C CA . VAL A 1 279 ? -22.415 38.315 7.353 1.00 58.06 279 VAL A CA 1
ATOM 2106 C C . VAL A 1 279 ? -23.609 38.810 6.527 1.00 58.06 279 VAL A C 1
ATOM 2108 O O . VAL A 1 279 ? -23.444 39.679 5.680 1.00 58.06 279 VAL A O 1
ATOM 2111 N N . ILE A 1 280 ? -24.822 38.313 6.795 1.00 60.78 280 ILE A N 1
ATOM 2112 C CA . ILE A 1 280 ? -26.044 38.743 6.088 1.00 60.78 280 ILE A CA 1
ATOM 2113 C C . ILE A 1 280 ? -26.445 40.175 6.470 1.00 60.78 280 ILE A C 1
ATOM 2115 O O . ILE A 1 280 ? -26.969 40.917 5.640 1.00 60.78 280 ILE A O 1
ATOM 2119 N N . GLU A 1 281 ? -26.229 40.580 7.722 1.00 68.56 281 GLU A N 1
ATOM 2120 C CA . GLU A 1 281 ? -26.464 41.965 8.133 1.00 68.56 281 GLU A CA 1
ATOM 2121 C C . GLU A 1 281 ? -25.416 42.925 7.581 1.00 68.56 281 GLU A C 1
ATOM 2123 O O . GLU A 1 281 ? -25.766 44.052 7.240 1.00 68.56 281 GLU A O 1
ATOM 2128 N N . GLN A 1 282 ? -24.165 42.487 7.452 1.00 67.38 282 GLN A N 1
ATOM 2129 C CA . GLN A 1 282 ? -23.107 43.288 6.854 1.00 67.38 282 GLN A CA 1
ATOM 2130 C C . GLN A 1 282 ? -23.346 43.501 5.352 1.00 67.38 282 GLN A C 1
ATOM 2132 O O . GLN A 1 282 ? -23.325 44.640 4.900 1.00 67.38 282 GLN A O 1
ATOM 2137 N N . ASP A 1 283 ? -23.733 42.452 4.621 1.00 63.56 283 ASP A N 1
ATOM 2138 C CA . ASP A 1 283 ? -24.097 42.525 3.196 1.00 63.56 283 ASP A CA 1
ATOM 2139 C C . ASP A 1 283 ? -25.332 43.427 2.957 1.00 63.56 283 ASP A C 1
ATOM 2141 O O . ASP A 1 283 ? -25.387 44.206 2.008 1.00 63.56 283 ASP A O 1
ATOM 2145 N N . ARG A 1 284 ? -26.310 43.415 3.881 1.00 64.06 284 ARG A N 1
ATOM 2146 C CA . ARG A 1 284 ? -27.491 44.304 3.837 1.00 64.06 284 ARG A CA 1
ATOM 2147 C C . ARG A 1 284 ? -27.176 45.762 4.196 1.00 64.06 284 ARG A C 1
ATOM 2149 O O . ARG A 1 284 ? -27.895 46.667 3.776 1.00 64.06 284 ARG A O 1
ATOM 2156 N N . ARG A 1 285 ? -26.154 46.009 5.018 1.00 64.75 285 ARG A N 1
ATOM 2157 C CA . ARG A 1 285 ? -25.694 47.372 5.329 1.00 64.75 285 ARG A CA 1
ATOM 2158 C C . ARG A 1 285 ? -24.904 47.949 4.161 1.00 64.75 285 ARG A C 1
ATOM 2160 O O . ARG A 1 285 ? -25.182 49.073 3.764 1.00 64.75 285 ARG A O 1
ATOM 2167 N N . GLU A 1 286 ? -24.030 47.149 3.556 1.00 66.38 286 GLU A N 1
ATOM 2168 C CA . GLU A 1 286 ? -23.283 47.526 2.351 1.00 66.38 286 GLU A CA 1
ATOM 2169 C C . GLU A 1 286 ? -24.219 47.786 1.154 1.00 66.38 286 GLU A C 1
ATOM 2171 O O . GLU A 1 286 ? -23.978 48.712 0.385 1.00 66.38 286 GLU A O 1
ATOM 2176 N N . SER A 1 287 ? -25.346 47.069 1.037 1.00 57.72 287 SER A N 1
ATOM 2177 C CA . SER A 1 287 ? -26.344 47.320 -0.017 1.00 57.72 287 SER A CA 1
ATOM 2178 C C . SER A 1 287 ? -27.200 48.580 0.176 1.00 57.72 287 SER A C 1
ATOM 2180 O O . SER A 1 287 ? -27.906 48.961 -0.750 1.00 57.72 287 SER A O 1
ATOM 2182 N N . ASN A 1 288 ? -27.211 49.182 1.371 1.00 59.12 288 ASN A N 1
ATOM 2183 C CA . ASN A 1 288 ? -28.004 50.382 1.681 1.00 59.12 288 ASN A CA 1
ATOM 2184 C C . ASN A 1 288 ? -27.162 51.672 1.709 1.00 59.12 288 ASN A C 1
ATOM 2186 O O . ASN A 1 288 ? -27.733 52.758 1.806 1.00 59.12 288 ASN A O 1
ATOM 2190 N N . GLU A 1 289 ? -25.831 51.560 1.662 1.00 60.03 289 GLU A N 1
ATOM 2191 C CA . GLU A 1 289 ? -24.896 52.695 1.583 1.00 60.03 289 GLU A CA 1
ATOM 2192 C C . GLU A 1 289 ? -24.362 52.949 0.156 1.00 60.03 289 GLU A C 1
ATOM 2194 O O . GLU A 1 289 ? -23.640 53.925 -0.054 1.00 60.03 289 GLU A O 1
ATOM 2199 N N . ALA A 1 290 ? -24.744 52.115 -0.821 1.00 48.12 290 ALA A N 1
ATOM 2200 C CA . ALA A 1 290 ? -24.514 52.304 -2.259 1.00 48.12 290 ALA A CA 1
ATOM 2201 C C . ALA A 1 290 ? -25.761 52.865 -2.962 1.00 48.12 290 ALA A C 1
ATOM 2203 O O . ALA A 1 290 ? -25.585 53.683 -3.895 1.00 48.12 290 ALA A O 1
#

Mean predicted aligned error: 21.66 Å

InterPro domains:
  IPR019166 MICOS complex subunit MIC26/MIC27 [PF09769] (70-180)
  IPR033181 MICOS subunit Mic26, fungi [PTHR28268] (40-227)

Radius of gyration: 44.71 Å; Cα contacts (8 Å, |Δi|>4): 57; chains: 1; bounding box: 102×88×120 Å

Nearest PDB structures (foldseek):
  3g6b-assembly1_B  TM=3.054E-01  e=7.316E+00  Thermotoga maritima
  8j07-assembly1_i9  TM=2.204E-01  e=5.710E+00  Homo sapiens

Secondary structure (DSSP, 8-state):
-------------------S-----PPPP----PPPPTT--------------PPPPSSPPPPP------PPPPHHHHHHHHHHHHHHHHHHHHHHHHHHHHHHHHHHHHHHHHHHHHH--TTS-HHHHHHHHHHHHHHHHHHTTTS-HHHHHHHHHHHHHHHHHHH-HHHHHHHHHHHHHHS-HHHHHHHHHHHHHHHHHHHHHHHHHHHHHHHHHHHHHHHHHHHHHHHHHHHHHH-SS--S--PPPTTS----HHHHHHHHHHHH-SSS---HHHHHHHHHHHTT--

Sequence (290 aa):
MSALFAVRRLAAPAAAATAAAALYVNSTPGSPAAPAPFFAVAHMDAAAATVPRTKLPIYDAPEPEYEVVHVPANAVELTVRETRYALRDAFAGTKDSLQSLVSGWISVENRFTDAVQSVKSPDERLMPASLYVVVAAFTGSFLVRNRNILIRAIAPPAFLIAASTYFLPYTTTNAYNLVFNNLPPEAQQSIETAVQHTEMSVSMVRDRVTDLQQQARKMQQDFKTEARNAVPSALKSFLPGGSADAAVPVAAVRPSTEEVVAKVENMYSTRGKPGVKEVIEQDRRESNEA

Foldseek 3Di:
DDDDDDDDDDDDDDDDDDDDPPPPDDDDDDDDDDDDPPPPPPPPDPPDDPDPPDPDDPDDDPPPPDDPPPDPDDPVNVVVVVVVVVVVVVVVVVVVVVVVVVVVVVVVVVVVVVLCVQLDDPVADCPVLVVQLQVQLVVQLVVCVPDDPVSNVPRSVVSSLVSCCVRPVSSSVSSVVVVLVPDDPVVNVVVVVVVVVVVVVVVVVVVVVVVVVVVVVVVVVVVVVCCVVVVVVVVVVVDPDDDDDDDDDPPPPDDPVVVVVVVVVVVPPDDDDDDPVVVVVVVVVVVVVD

Organism: Allomyces macrogynus (strain ATCC 38327) (NCBI:txid578462)

pLDDT: mean 70.63, std 19.97, range [34.38, 96.88]

Solvent-accessible surface area (backbone atoms only — not comparable to full-atom values): 18265 Å² total; per-residue (Å²): 138,86,86,81,86,78,83,78,83,80,83,79,82,90,83,88,89,84,90,87,85,85,84,81,86,80,88,81,90,79,89,89,82,82,78,76,64,99,75,72,77,76,78,75,74,90,70,87,74,81,71,79,84,73,78,77,74,94,60,81,75,78,79,78,83,76,76,84,75,82,71,79,81,49,77,68,56,51,50,57,49,51,53,51,48,53,52,50,51,54,51,49,53,51,50,53,51,52,49,51,52,50,52,52,49,51,52,50,50,50,54,48,50,54,50,50,62,72,31,59,55,90,89,58,72,56,77,66,35,54,51,52,19,53,52,38,14,50,48,30,37,60,76,30,66,92,53,58,70,66,53,42,66,47,33,22,57,51,31,27,52,58,33,31,55,69,62,36,49,67,40,43,54,46,46,48,52,54,53,60,71,71,44,58,72,71,57,53,54,53,49,54,54,49,48,55,55,46,53,53,52,52,50,53,52,52,51,51,52,50,48,50,53,50,49,53,52,48,51,54,50,51,50,54,54,48,49,64,59,47,50,62,54,54,52,52,74,72,48,88,77,80,80,96,81,77,90,78,79,95,74,85,82,70,78,60,67,62,61,59,47,51,56,51,50,63,71,66,65,74,86,89,74,84,53,74,66,58,55,54,51,48,54,55,50,57,67,72,78,110